Protein AF-A0A183BKP2-F1 (afdb_monomer_lite)

Secondary structure (DSSP, 8-state):
-HHHHHHHHHHHHHHHHHHHHT-PPP---------S--SHHHHTTT-HHHHHHHHHHHHHHHHH-HHHHHHHHHHHTT-TT--HHHHHHHTT--GGGSPPPPPPTTSEEEEEEEETTEEEEEEEEEHHHHTT--HHHHHHHIIIIITHHHHHHHHHTT--EEEEEEEEETTTEEEEEEEEPTT--HHHHHHHHHHHHHHHHHT-----------------

Sequence (220 aa):
MYAIRSITNMALTRLQHFTKMLSLPATRTTTTAAANTGGAAHVAGRSVEYERCLHAMLVMAQVFAPTLASKQWAKFQTVPQLSAQLQQQTEGRAISDQKWPELDVKEHIDFLLLLCSSSVCVASVPVSAVVGLQDAELEQYAREHCHARFFQLLQEKDIAIRAGRIERIPGLCIVLNLEMADGVHKRSLSEIAQQISKERRARGGDGTEMAEDEGEEAMA

Structure (mmCIF, N/CA/C/O backbone):
data_AF-A0A183BKP2-F1
#
_entry.id   AF-A0A183BKP2-F1
#
loop_
_atom_site.group_PDB
_atom_site.id
_atom_site.type_symbol
_atom_site.label_atom_id
_atom_site.label_alt_id
_atom_site.label_comp_id
_atom_site.label_asym_id
_atom_site.label_entity_id
_atom_site.label_seq_id
_atom_site.pdbx_PDB_ins_code
_atom_site.Cartn_x
_atom_site.Cartn_y
_atom_site.Cartn_z
_atom_site.occupancy
_atom_site.B_iso_or_equiv
_atom_site.auth_seq_id
_atom_site.auth_comp_id
_atom_site.auth_asym_id
_atom_site.auth_atom_id
_atom_site.pdbx_PDB_model_num
ATO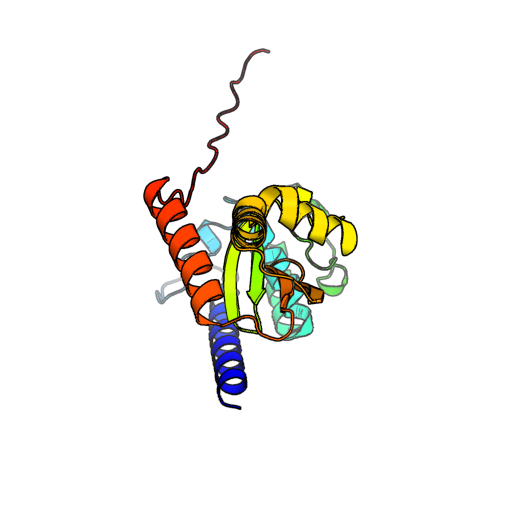M 1 N N . MET A 1 1 ? -21.137 -9.781 -8.615 1.00 38.34 1 MET A N 1
ATOM 2 C CA . MET A 1 1 ? -20.701 -10.006 -10.017 1.00 38.34 1 MET A CA 1
ATOM 3 C C . MET A 1 1 ? -20.635 -8.745 -10.896 1.00 38.34 1 MET A C 1
ATOM 5 O O . MET A 1 1 ? -20.080 -8.833 -11.982 1.00 38.34 1 MET A O 1
ATOM 9 N N . TYR A 1 2 ? -21.126 -7.573 -10.462 1.00 32.09 2 TYR A N 1
ATOM 10 C CA . TYR A 1 2 ? -21.058 -6.326 -11.252 1.00 32.09 2 TYR A CA 1
ATOM 11 C C . TYR A 1 2 ? -19.750 -5.524 -11.080 1.00 32.09 2 TYR A C 1
ATOM 13 O O . TYR A 1 2 ? -19.313 -4.861 -12.016 1.00 32.09 2 TYR A O 1
ATOM 21 N N . ALA A 1 3 ? -19.079 -5.629 -9.927 1.00 31.75 3 ALA A N 1
ATOM 22 C CA . ALA A 1 3 ? -17.850 -4.876 -9.644 1.00 31.75 3 ALA A CA 1
ATOM 23 C C . ALA A 1 3 ? -16.653 -5.300 -10.520 1.00 31.75 3 ALA A C 1
ATOM 25 O O . ALA A 1 3 ? -15.893 -4.455 -10.983 1.00 31.75 3 ALA A O 1
ATOM 26 N N . ILE A 1 4 ? -16.532 -6.596 -10.828 1.00 32.69 4 ILE A N 1
ATOM 27 C CA . ILE A 1 4 ? -15.401 -7.145 -11.595 1.00 32.69 4 ILE A CA 1
ATOM 28 C C . ILE A 1 4 ? -15.435 -6.669 -13.059 1.00 32.69 4 ILE A C 1
ATOM 30 O O . ILE A 1 4 ? -14.399 -6.303 -13.604 1.00 32.69 4 ILE A O 1
ATOM 34 N N . ARG A 1 5 ? -16.628 -6.565 -13.670 1.00 31.14 5 ARG A N 1
ATOM 35 C CA . ARG A 1 5 ? -16.798 -6.028 -15.037 1.00 31.14 5 ARG A CA 1
ATOM 36 C C . ARG A 1 5 ? -16.500 -4.524 -15.139 1.00 31.14 5 ARG A C 1
ATOM 38 O O . ARG A 1 5 ? -16.012 -4.068 -16.173 1.00 31.14 5 ARG A O 1
ATOM 45 N N . SER A 1 6 ? -16.773 -3.766 -14.075 1.00 36.44 6 SER A N 1
ATOM 46 C CA . SER A 1 6 ? -16.485 -2.326 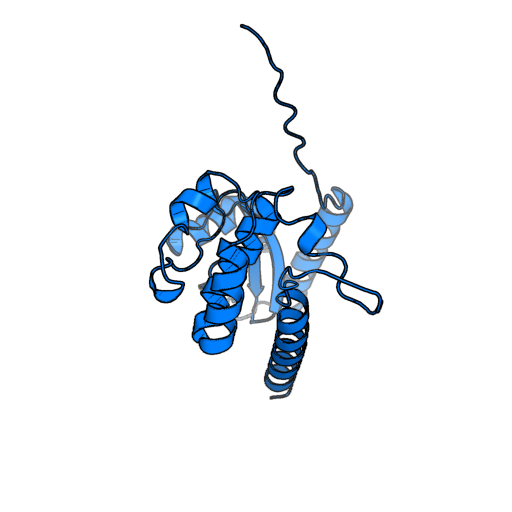-14.003 1.00 36.44 6 SER A CA 1
ATOM 47 C C . SER A 1 6 ? -14.977 -2.053 -13.949 1.00 36.44 6 SER A C 1
ATOM 49 O O . SER A 1 6 ? -14.464 -1.220 -14.697 1.00 36.44 6 SER A O 1
ATOM 51 N N . ILE A 1 7 ? -14.244 -2.841 -13.153 1.00 40.47 7 ILE A N 1
ATOM 52 C CA . ILE A 1 7 ? -12.782 -2.746 -13.034 1.00 40.47 7 ILE A CA 1
ATOM 53 C C . ILE A 1 7 ? -12.100 -3.092 -14.364 1.00 40.47 7 ILE A C 1
ATOM 55 O O . ILE A 1 7 ? -11.200 -2.370 -14.789 1.00 40.47 7 ILE A O 1
ATOM 59 N N . THR A 1 8 ? -12.562 -4.126 -15.077 1.00 41.56 8 THR A N 1
ATOM 60 C CA . THR A 1 8 ? -11.995 -4.490 -16.387 1.00 41.56 8 THR A CA 1
ATOM 61 C C . THR A 1 8 ? -12.206 -3.415 -17.454 1.00 41.56 8 THR A C 1
ATOM 63 O O . THR A 1 8 ? -11.289 -3.153 -18.225 1.00 41.56 8 THR A O 1
ATOM 66 N N . ASN A 1 9 ? -13.362 -2.738 -17.479 1.00 39.56 9 ASN A N 1
ATOM 67 C CA . ASN A 1 9 ? -13.602 -1.649 -18.434 1.00 39.56 9 ASN A CA 1
ATOM 68 C C . ASN A 1 9 ? -12.795 -0.389 -18.092 1.00 39.56 9 ASN A C 1
ATOM 70 O O . ASN A 1 9 ? -12.248 0.246 -18.989 1.00 39.56 9 ASN A O 1
ATOM 74 N N . MET A 1 10 ? -12.641 -0.054 -16.806 1.00 39.97 10 MET A N 1
ATOM 75 C CA . MET A 1 10 ? -11.742 1.028 -16.389 1.00 39.97 10 MET A CA 1
ATOM 76 C C . MET A 1 10 ? -10.279 0.725 -16.720 1.00 39.97 10 MET A C 1
ATOM 78 O O . MET A 1 10 ? -9.573 1.617 -17.186 1.00 39.97 10 MET A O 1
ATOM 82 N N . ALA A 1 11 ? -9.824 -0.513 -16.514 1.00 40.28 11 ALA A N 1
ATOM 83 C CA . ALA A 1 11 ? -8.468 -0.932 -16.852 1.00 40.28 11 ALA A CA 1
ATOM 84 C C . ALA A 1 11 ? -8.199 -0.824 -18.362 1.00 40.28 11 ALA A C 1
ATOM 86 O O . ALA A 1 11 ? -7.142 -0.339 -18.758 1.00 40.28 11 ALA A O 1
ATOM 87 N N . LEU A 1 12 ? -9.173 -1.186 -19.205 1.00 40.09 12 LEU A N 1
ATOM 88 C CA . LEU A 1 12 ? -9.049 -1.115 -20.664 1.00 40.09 12 LEU A CA 1
ATOM 89 C C . LEU A 1 12 ? -9.033 0.334 -21.181 1.00 40.09 12 LEU A C 1
ATOM 91 O O . LEU A 1 12 ? -8.186 0.686 -22.001 1.00 40.09 12 LEU A O 1
ATOM 95 N N . THR A 1 13 ? -9.895 1.206 -20.649 1.00 42.84 13 THR A N 1
ATOM 96 C CA . THR A 1 13 ? -9.894 2.645 -20.973 1.00 42.84 13 THR A CA 1
ATOM 97 C C . THR A 1 13 ? -8.610 3.329 -20.491 1.00 42.84 13 THR A C 1
ATOM 99 O O . THR A 1 13 ? -8.053 4.177 -21.190 1.00 42.84 13 THR A O 1
ATOM 102 N N . ARG A 1 14 ? -8.082 2.923 -19.327 1.00 45.97 14 ARG A N 1
ATOM 103 C CA . ARG A 1 14 ? -6.784 3.388 -18.813 1.00 45.97 14 ARG A CA 1
ATOM 104 C C . ARG A 1 14 ? -5.618 2.890 -19.669 1.00 45.97 14 ARG A C 1
ATOM 106 O O . ARG A 1 14 ? -4.738 3.686 -19.960 1.00 45.97 14 ARG A O 1
ATOM 113 N N . LEU A 1 15 ? -5.649 1.649 -20.161 1.00 45.38 15 LEU A N 1
ATOM 114 C CA . LEU A 1 15 ? -4.675 1.106 -21.123 1.00 45.38 15 LEU A CA 1
ATOM 115 C C . LEU A 1 15 ? -4.708 1.837 -22.477 1.00 45.38 15 LEU A C 1
ATOM 117 O O . LEU A 1 15 ? -3.663 2.083 -23.082 1.00 45.38 15 LEU A O 1
ATOM 121 N N . GLN A 1 16 ? -5.888 2.240 -22.951 1.00 52.31 16 GLN A N 1
ATOM 122 C CA . GLN A 1 16 ? -6.023 3.048 -24.167 1.00 52.31 16 GLN A CA 1
ATOM 123 C C . GLN A 1 16 ? -5.479 4.472 -23.977 1.00 52.31 16 GLN A C 1
ATOM 125 O O . GLN A 1 16 ? -4.766 4.979 -24.843 1.00 52.31 16 GLN A O 1
ATOM 130 N N . HIS A 1 17 ? -5.757 5.106 -22.834 1.00 51.50 17 HIS A N 1
ATOM 131 C CA . HIS A 1 17 ? -5.155 6.395 -22.471 1.00 51.50 17 HIS A CA 1
ATOM 132 C C . HIS A 1 17 ? -3.636 6.298 -22.290 1.00 51.50 17 HIS A C 1
ATOM 134 O O . HIS A 1 17 ? -2.903 7.155 -22.772 1.00 51.50 17 HIS A O 1
ATOM 140 N N . PHE A 1 18 ? -3.161 5.222 -21.672 1.00 49.69 18 PHE A N 1
ATOM 141 C CA . PHE A 1 18 ? -1.749 4.893 -21.518 1.00 49.69 18 PHE A CA 1
ATOM 142 C C . PHE A 1 18 ? -1.050 4.745 -22.873 1.00 49.69 18 PHE A C 1
ATOM 144 O O . PHE A 1 18 ? -0.002 5.338 -23.099 1.00 49.69 18 PHE A O 1
ATOM 151 N N . THR A 1 19 ? -1.683 4.064 -23.830 1.00 49.12 19 THR A N 1
ATOM 152 C CA . THR A 1 19 ? -1.171 3.937 -25.205 1.00 49.12 19 THR A CA 1
ATOM 153 C C . THR A 1 19 ? -1.048 5.300 -25.903 1.00 49.12 19 THR A C 1
ATOM 155 O O . THR A 1 19 ? -0.097 5.517 -26.652 1.00 49.12 19 THR A O 1
ATOM 158 N N . LYS A 1 20 ? -1.967 6.239 -25.627 1.00 52.34 20 LYS A N 1
ATOM 159 C CA . LYS A 1 20 ? -1.896 7.630 -26.115 1.00 52.34 20 LYS A CA 1
ATOM 160 C C . LYS A 1 20 ? -0.827 8.468 -25.402 1.00 52.34 20 LYS A C 1
ATOM 162 O O . LYS A 1 20 ? -0.233 9.329 -26.033 1.00 52.34 20 LYS A O 1
ATOM 167 N N . MET A 1 21 ? -0.558 8.230 -24.117 1.00 48.00 21 MET A N 1
ATOM 168 C CA . MET A 1 21 ? 0.522 8.920 -23.392 1.00 48.00 21 MET A CA 1
ATOM 169 C C . MET A 1 21 ? 1.910 8.419 -23.799 1.00 48.00 21 MET A C 1
ATOM 171 O O . MET A 1 21 ? 2.849 9.203 -23.890 1.00 48.00 21 MET A O 1
ATOM 175 N N . LEU A 1 22 ? 2.031 7.124 -24.101 1.00 46.66 22 LEU A N 1
ATOM 176 C CA . LEU A 1 22 ? 3.271 6.510 -24.567 1.00 46.66 22 LEU A CA 1
ATOM 177 C C . LEU A 1 22 ? 3.623 6.852 -26.018 1.00 46.66 22 LEU A C 1
ATOM 179 O O . LEU A 1 22 ? 4.692 6.454 -26.476 1.00 46.66 22 LEU A O 1
ATOM 183 N N . SER A 1 23 ? 2.769 7.543 -26.781 1.00 49.03 23 SER A N 1
ATOM 184 C CA . SER A 1 23 ? 3.126 7.956 -28.138 1.00 49.03 23 SER A CA 1
ATOM 185 C C . SER A 1 23 ? 4.144 9.099 -28.092 1.00 49.03 23 SER A C 1
ATOM 187 O O . SER A 1 23 ? 3.805 10.272 -28.231 1.00 49.03 23 SER A O 1
ATOM 189 N N . LEU A 1 24 ? 5.415 8.749 -27.904 1.00 48.00 24 LEU A N 1
ATOM 190 C CA . LEU A 1 24 ? 6.524 9.676 -28.073 1.00 48.00 24 LEU A CA 1
ATOM 191 C C . LEU A 1 24 ? 6.662 9.992 -29.574 1.00 48.00 24 LEU A C 1
ATOM 193 O O . LEU A 1 24 ? 6.714 9.051 -30.392 1.00 48.00 24 LEU A O 1
ATOM 197 N N . PRO A 1 25 ? 6.701 11.278 -29.973 1.00 43.78 25 PRO A N 1
ATOM 198 C CA . PRO A 1 25 ? 6.952 11.632 -31.360 1.00 43.78 25 PRO A CA 1
ATOM 199 C C . PRO A 1 25 ? 8.334 11.105 -31.754 1.00 43.78 25 PRO A C 1
ATOM 201 O O . PRO A 1 25 ? 9.327 11.352 -31.077 1.00 43.78 25 PRO A O 1
ATOM 204 N N . ALA A 1 26 ? 8.390 10.335 -32.842 1.00 39.84 26 ALA A N 1
ATOM 205 C CA . ALA A 1 26 ? 9.660 10.028 -33.482 1.00 39.84 26 ALA A CA 1
ATOM 206 C C . ALA A 1 26 ? 10.146 11.325 -34.131 1.00 39.84 26 ALA A C 1
ATOM 208 O O . ALA A 1 26 ? 9.461 11.879 -34.990 1.00 39.84 26 ALA A O 1
ATOM 209 N N . THR A 1 27 ? 11.294 11.836 -33.712 1.00 43.97 27 THR A N 1
ATOM 210 C CA . THR A 1 27 ? 11.915 12.983 -34.362 1.00 43.97 27 THR A CA 1
ATOM 211 C C . THR A 1 27 ? 12.354 12.587 -35.771 1.00 43.97 27 THR A C 1
ATOM 213 O O . THR A 1 27 ? 13.359 11.910 -35.966 1.00 43.97 27 THR A O 1
ATOM 216 N N . ARG A 1 28 ? 11.606 13.041 -36.782 1.00 34.72 28 ARG A N 1
ATOM 217 C CA . ARG A 1 28 ? 12.169 13.432 -38.078 1.00 34.72 28 ARG A CA 1
ATOM 218 C C . ARG A 1 28 ? 11.380 14.601 -38.667 1.00 34.72 28 ARG A C 1
ATOM 220 O O . ARG A 1 28 ? 10.158 14.630 -38.661 1.00 34.72 28 ARG A O 1
ATOM 227 N N . THR A 1 29 ? 12.171 15.569 -39.098 1.00 40.69 29 THR A N 1
ATOM 228 C CA . THR A 1 29 ? 11.916 16.858 -39.742 1.00 40.69 29 THR A CA 1
ATOM 229 C C . THR A 1 29 ? 10.708 16.976 -40.684 1.00 40.69 29 THR A C 1
ATOM 231 O O . THR A 1 29 ? 10.400 16.059 -41.436 1.00 40.69 29 THR A O 1
ATOM 234 N N . THR A 1 30 ? 10.183 18.213 -40.691 1.00 37.91 30 THR A N 1
ATOM 235 C CA . THR A 1 30 ? 9.384 18.951 -41.699 1.00 37.91 30 THR A CA 1
ATOM 236 C C . THR A 1 30 ? 7.852 18.811 -41.726 1.00 37.91 30 THR A C 1
ATOM 238 O O . THR A 1 30 ? 7.300 17.808 -42.154 1.00 37.91 30 THR A O 1
ATOM 241 N N . THR A 1 31 ? 7.229 19.950 -41.388 1.00 36.38 31 THR A N 1
ATOM 242 C CA . THR A 1 31 ? 6.023 20.557 -41.987 1.00 36.38 31 THR A CA 1
ATOM 243 C C . THR A 1 31 ? 4.643 20.071 -41.516 1.00 36.38 31 THR A C 1
ATOM 245 O O . THR A 1 31 ? 4.134 19.032 -41.911 1.00 36.38 31 THR A O 1
ATOM 248 N N . THR A 1 32 ? 4.045 20.932 -40.680 1.00 41.69 32 THR A N 1
ATOM 249 C CA . THR A 1 32 ? 2.611 21.199 -40.448 1.00 41.69 32 THR A CA 1
ATOM 250 C C . THR A 1 32 ? 1.614 20.037 -40.531 1.00 41.69 32 THR A C 1
ATOM 252 O O . THR A 1 32 ? 1.082 19.743 -41.596 1.00 41.69 32 THR A O 1
ATOM 255 N N . ALA A 1 33 ? 1.206 19.536 -39.362 1.00 29.31 33 ALA A N 1
ATOM 256 C CA . ALA A 1 33 ? -0.200 19.273 -39.037 1.00 29.31 33 ALA A CA 1
ATOM 257 C C . ALA A 1 33 ? -0.349 19.166 -37.510 1.00 29.31 33 ALA A C 1
ATOM 259 O O . ALA A 1 33 ? 0.157 18.241 -36.878 1.00 29.31 33 ALA A O 1
ATOM 260 N N . ALA A 1 34 ? -1.017 20.148 -36.911 1.00 42.94 34 ALA A N 1
ATOM 261 C CA . ALA A 1 34 ? -1.397 20.131 -35.508 1.00 42.94 34 ALA A CA 1
ATOM 262 C C . ALA A 1 34 ? -2.594 19.191 -35.302 1.00 42.94 34 ALA A C 1
ATOM 264 O O . ALA A 1 34 ? -3.639 19.413 -35.905 1.00 42.94 34 ALA A O 1
ATOM 265 N N . ALA A 1 35 ? -2.453 18.191 -34.426 1.00 34.16 35 ALA A N 1
ATOM 266 C CA . ALA A 1 35 ? -3.549 17.657 -33.612 1.00 34.16 35 ALA A CA 1
ATOM 267 C C . ALA A 1 35 ? -3.011 16.724 -32.506 1.00 34.16 35 ALA A C 1
ATOM 269 O O . ALA A 1 35 ? -2.659 15.578 -32.756 1.00 34.16 35 ALA A O 1
ATOM 270 N N . ASN A 1 36 ? -3.002 17.242 -31.273 1.00 38.28 36 ASN A N 1
ATOM 271 C CA . ASN A 1 36 ? -3.091 16.515 -29.999 1.00 38.28 36 ASN A CA 1
ATOM 272 C C . ASN A 1 36 ? -2.082 15.395 -29.681 1.00 38.28 36 ASN A C 1
ATOM 274 O O . ASN A 1 36 ? -2.464 14.235 -29.606 1.00 38.28 36 ASN A O 1
ATOM 278 N N . THR A 1 37 ? -0.855 15.782 -29.310 1.00 38.28 37 THR A N 1
ATOM 279 C CA . THR A 1 37 ? -0.038 15.130 -28.253 1.00 38.28 37 THR A CA 1
ATOM 280 C C . THR A 1 37 ? 1.143 16.050 -27.913 1.00 38.28 37 THR A C 1
ATOM 282 O O . THR A 1 37 ? 2.255 15.859 -28.391 1.00 38.28 37 THR A O 1
ATOM 285 N N . GLY A 1 38 ? 0.882 17.126 -27.162 1.00 34.03 38 GLY A N 1
ATOM 286 C CA . GLY A 1 38 ? 1.849 18.211 -26.908 1.00 34.03 38 GLY A CA 1
ATOM 287 C C . GLY A 1 38 ? 2.564 18.194 -25.549 1.00 34.03 38 GLY A C 1
ATOM 288 O O . GLY A 1 38 ? 3.356 19.090 -25.294 1.00 34.03 38 GLY A O 1
ATOM 289 N N . GLY A 1 39 ? 2.300 17.225 -24.664 1.00 42.06 39 GLY A N 1
ATOM 290 C CA . GLY A 1 39 ? 2.844 17.250 -23.294 1.00 42.06 39 GLY A CA 1
ATOM 291 C C . GLY A 1 39 ? 4.194 16.543 -23.113 1.00 42.06 39 GLY A C 1
ATOM 292 O O . GLY A 1 39 ? 5.106 17.085 -22.500 1.00 42.06 39 GLY A O 1
ATOM 293 N N . ALA A 1 40 ? 4.347 15.339 -23.670 1.00 50.06 40 ALA A N 1
ATOM 294 C CA . ALA A 1 40 ? 5.413 14.408 -23.280 1.00 50.06 40 ALA A CA 1
ATOM 295 C C . ALA A 1 40 ? 6.838 14.831 -23.690 1.00 50.06 40 ALA A C 1
ATOM 297 O O . ALA A 1 40 ? 7.790 14.572 -22.959 1.00 50.06 40 ALA A O 1
ATOM 298 N N . ALA A 1 41 ? 6.998 15.484 -24.846 1.00 49.22 41 ALA A N 1
ATOM 299 C CA . ALA A 1 41 ? 8.318 15.829 -25.384 1.00 49.22 41 ALA A CA 1
ATOM 300 C C . ALA A 1 41 ? 8.945 17.077 -24.736 1.00 49.22 41 ALA A C 1
ATOM 302 O O . ALA A 1 41 ? 10.156 17.241 -24.793 1.00 49.22 41 ALA A O 1
ATOM 303 N N . HIS A 1 42 ? 8.137 17.956 -24.129 1.00 50.97 42 HIS A N 1
ATOM 304 C CA . HIS A 1 42 ? 8.613 19.183 -23.475 1.00 50.97 42 HIS A CA 1
ATOM 305 C C . HIS A 1 42 ? 8.978 18.968 -21.991 1.00 50.97 42 HIS A C 1
ATOM 307 O O . HIS A 1 42 ? 9.566 19.854 -21.375 1.00 50.97 42 HIS A O 1
ATOM 313 N N . VAL A 1 43 ? 8.620 17.810 -21.418 1.00 51.69 43 VAL A N 1
ATOM 314 C CA . VAL A 1 43 ? 8.845 17.461 -20.001 1.00 51.69 43 VAL A CA 1
ATOM 315 C C . VAL A 1 43 ? 9.900 16.358 -19.837 1.00 51.69 43 VAL A C 1
ATOM 317 O O . VAL A 1 43 ? 10.624 16.354 -18.844 1.00 51.69 43 VAL A O 1
ATOM 320 N N . ALA A 1 44 ? 10.048 15.462 -20.822 1.00 51.00 44 ALA A N 1
ATOM 321 C CA . ALA A 1 44 ? 11.179 14.535 -20.879 1.00 51.00 44 ALA A CA 1
ATOM 322 C C . ALA A 1 44 ? 12.496 15.329 -20.982 1.00 51.00 44 ALA A C 1
ATOM 324 O O . ALA A 1 44 ? 12.638 16.149 -21.890 1.00 51.00 44 ALA A O 1
ATOM 325 N N . GLY A 1 45 ? 13.427 15.127 -20.046 1.00 54.16 45 GLY A N 1
ATOM 326 C CA . GLY A 1 45 ? 14.643 15.931 -19.900 1.00 54.16 45 GLY A CA 1
ATOM 327 C C . GLY A 1 45 ? 14.559 17.095 -18.911 1.00 54.16 45 GLY A C 1
ATOM 328 O O . GLY A 1 45 ? 15.540 17.811 -18.734 1.00 54.16 45 GLY A O 1
ATOM 329 N N . ARG A 1 46 ? 13.395 17.326 -18.285 1.00 64.38 46 ARG A N 1
ATOM 330 C CA . ARG A 1 46 ? 13.180 18.446 -17.344 1.00 64.38 46 ARG A CA 1
ATOM 331 C C . ARG A 1 46 ? 12.650 18.042 -15.971 1.00 64.38 46 ARG A C 1
ATOM 333 O O . ARG A 1 46 ? 12.782 18.826 -15.040 1.00 64.38 46 ARG A O 1
ATOM 340 N N . SER A 1 47 ? 12.054 16.858 -15.840 1.00 77.31 47 SER A N 1
ATOM 341 C CA . SER A 1 47 ? 11.626 16.289 -14.555 1.00 77.31 47 SER A CA 1
ATOM 342 C C . SER A 1 47 ? 12.110 14.850 -14.447 1.00 77.31 47 SER A C 1
ATOM 344 O O . SER A 1 47 ? 11.789 14.006 -15.288 1.00 77.31 47 SER A O 1
ATOM 346 N N . VAL A 1 48 ? 12.861 14.577 -13.382 1.00 79.94 48 VAL A N 1
ATOM 347 C CA . VAL A 1 48 ? 13.397 13.246 -13.073 1.00 79.94 48 VAL A CA 1
ATOM 348 C C . VAL A 1 48 ? 12.257 12.279 -12.739 1.00 79.94 48 VAL A C 1
ATOM 350 O O . VAL A 1 48 ? 12.296 11.104 -13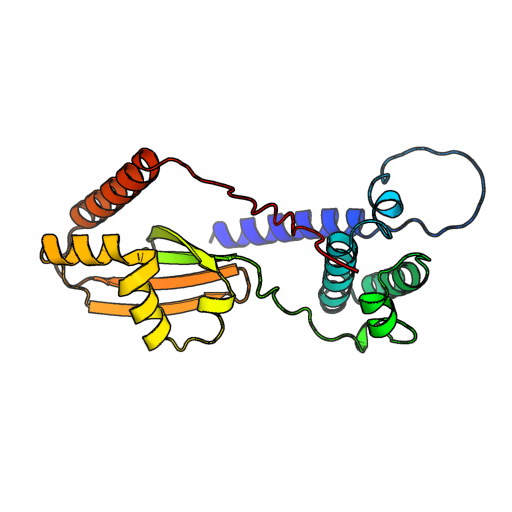.097 1.00 79.94 48 VAL A O 1
ATOM 353 N N . GLU A 1 49 ? 11.191 12.774 -12.116 1.00 79.19 49 GLU A N 1
ATOM 354 C CA . GLU A 1 49 ? 9.995 12.020 -11.739 1.00 79.19 49 GLU A CA 1
ATOM 355 C C . GLU A 1 49 ? 9.230 11.549 -12.976 1.00 79.19 49 GLU A C 1
ATOM 357 O O . GLU A 1 49 ? 8.822 10.388 -13.060 1.00 79.19 49 GLU A O 1
ATOM 362 N N . TYR A 1 50 ? 9.075 12.427 -13.972 1.00 81.25 50 TYR A N 1
ATOM 363 C CA . TYR A 1 50 ? 8.427 12.077 -15.232 1.00 81.25 50 TYR A CA 1
ATOM 364 C C . TYR A 1 50 ? 9.206 10.993 -15.984 1.00 81.25 50 TYR A C 1
ATOM 366 O O . TYR A 1 50 ? 8.616 10.041 -16.497 1.00 81.25 50 TYR A O 1
ATOM 374 N N . GLU A 1 51 ? 10.533 11.102 -16.017 1.00 83.69 51 GLU A N 1
ATOM 375 C CA . GLU A 1 51 ? 11.402 10.105 -16.642 1.00 83.69 51 GLU A CA 1
ATOM 376 C C . GLU A 1 51 ? 11.349 8.752 -15.931 1.00 83.69 51 GLU A C 1
ATOM 378 O O . GLU A 1 51 ? 11.168 7.726 -16.592 1.00 83.69 51 GLU A O 1
ATOM 383 N N . ARG A 1 52 ? 11.436 8.745 -14.592 1.00 84.06 52 ARG A N 1
ATOM 384 C CA . ARG A 1 52 ? 11.275 7.538 -13.764 1.00 84.06 52 ARG A CA 1
ATOM 385 C C . ARG A 1 52 ? 9.915 6.883 -14.000 1.00 84.06 52 ARG A C 1
ATOM 387 O O . ARG A 1 52 ? 9.838 5.668 -14.168 1.00 84.06 52 ARG A O 1
ATOM 394 N N . CYS A 1 53 ? 8.850 7.681 -14.063 1.00 85.12 53 CYS A N 1
ATOM 395 C CA . CYS A 1 53 ? 7.501 7.197 -14.339 1.00 85.12 53 CYS A CA 1
ATOM 396 C C . CYS A 1 53 ? 7.402 6.581 -15.741 1.00 85.12 53 CYS A C 1
ATOM 398 O O . CYS A 1 53 ? 6.927 5.458 -15.892 1.00 85.12 53 CYS A O 1
ATOM 400 N N . LEU A 1 54 ? 7.900 7.271 -16.770 1.00 86.44 54 LEU A N 1
ATOM 401 C CA . LEU A 1 54 ? 7.880 6.781 -18.147 1.00 86.44 54 LEU A CA 1
ATOM 402 C C . LEU A 1 54 ? 8.692 5.492 -18.314 1.00 86.44 54 LEU A C 1
ATOM 404 O O . LEU A 1 54 ? 8.214 4.555 -18.955 1.00 86.44 54 LEU A O 1
ATOM 408 N N . HIS A 1 55 ? 9.870 5.414 -17.695 1.00 89.50 55 HIS A N 1
ATOM 409 C CA . HIS A 1 55 ? 10.669 4.191 -17.625 1.00 89.50 55 HIS A CA 1
ATOM 410 C C . HIS A 1 55 ? 9.878 3.045 -16.987 1.00 89.50 55 HIS A C 1
ATOM 412 O O . HIS A 1 55 ? 9.686 2.011 -17.631 1.00 89.50 55 HIS A O 1
ATOM 418 N N . ALA A 1 56 ? 9.339 3.249 -15.782 1.00 89.56 56 ALA A N 1
ATOM 419 C CA . ALA A 1 56 ? 8.577 2.230 -15.068 1.00 89.56 56 ALA A CA 1
ATOM 420 C C . ALA A 1 56 ? 7.353 1.760 -15.868 1.00 89.56 56 ALA A C 1
ATOM 422 O O . ALA A 1 56 ? 7.090 0.561 -15.978 1.00 89.56 56 ALA A O 1
ATOM 423 N N . MET A 1 57 ? 6.634 2.698 -16.489 1.00 89.50 57 MET A N 1
ATOM 424 C CA . MET A 1 57 ? 5.506 2.412 -17.371 1.00 89.50 57 MET A CA 1
ATOM 425 C C . MET A 1 57 ? 5.907 1.509 -18.539 1.00 89.50 57 MET A C 1
ATOM 427 O O . MET A 1 57 ? 5.213 0.530 -18.812 1.00 89.50 57 MET A O 1
ATOM 431 N N . LEU A 1 58 ? 7.014 1.806 -19.224 1.00 90.81 58 LEU A N 1
ATOM 432 C CA . LEU A 1 58 ? 7.495 0.989 -20.337 1.00 90.81 58 LEU A CA 1
ATOM 433 C C . LEU A 1 58 ? 7.858 -0.423 -19.873 1.00 90.81 58 LEU A C 1
ATOM 435 O O . LEU A 1 58 ? 7.387 -1.394 -20.470 1.00 90.81 58 LEU A O 1
ATOM 439 N N . VAL A 1 59 ? 8.623 -0.539 -18.785 1.00 92.25 59 VAL A N 1
ATOM 440 C CA . VAL A 1 59 ? 9.020 -1.833 -18.212 1.00 92.25 59 VAL A CA 1
ATOM 441 C C . VAL A 1 59 ? 7.799 -2.662 -17.812 1.00 92.25 59 VAL A C 1
ATOM 443 O O . VAL A 1 59 ? 7.757 -3.851 -18.111 1.00 92.25 59 VAL A O 1
ATOM 446 N N . MET A 1 60 ? 6.769 -2.065 -17.208 1.00 91.69 60 MET A N 1
ATOM 447 C CA . MET A 1 60 ? 5.526 -2.782 -16.887 1.00 91.69 60 MET A CA 1
ATOM 448 C C . MET A 1 60 ? 4.726 -3.157 -18.142 1.00 91.69 60 MET A C 1
ATOM 450 O O . MET A 1 60 ? 4.163 -4.251 -18.224 1.00 91.69 60 MET A O 1
ATOM 454 N N . ALA A 1 61 ? 4.690 -2.278 -19.149 1.00 90.38 61 ALA A N 1
ATOM 455 C CA . ALA A 1 61 ? 3.974 -2.519 -20.400 1.00 90.38 61 ALA A CA 1
ATOM 456 C C . ALA A 1 61 ? 4.513 -3.726 -21.169 1.00 90.38 61 ALA A C 1
ATOM 458 O O . ALA A 1 61 ? 3.758 -4.333 -21.928 1.00 90.38 61 ALA A O 1
ATOM 459 N N . GLN A 1 62 ? 5.781 -4.101 -20.971 1.00 91.00 62 GLN A N 1
ATOM 460 C CA . GLN A 1 62 ? 6.388 -5.233 -21.671 1.00 91.00 62 GLN A CA 1
ATOM 461 C C . GLN A 1 62 ? 5.637 -6.553 -21.437 1.00 91.00 62 GLN A C 1
ATOM 463 O O . GLN A 1 62 ? 5.598 -7.394 -22.330 1.00 91.00 62 GLN A O 1
ATOM 468 N N . VAL A 1 63 ? 4.997 -6.714 -20.271 1.00 89.81 63 VAL A N 1
ATOM 469 C CA . VAL A 1 63 ? 4.246 -7.927 -19.906 1.00 89.81 63 VAL A CA 1
ATOM 470 C C . VAL A 1 63 ? 2.971 -8.065 -20.737 1.00 89.81 63 VAL A C 1
ATOM 472 O O . VAL A 1 63 ? 2.580 -9.170 -21.104 1.00 89.81 63 VAL A O 1
ATOM 475 N N . PHE A 1 64 ? 2.325 -6.943 -21.059 1.00 89.38 64 PHE A N 1
ATOM 476 C CA . PHE A 1 64 ? 1.023 -6.925 -21.730 1.00 89.38 64 PHE A CA 1
ATOM 477 C C . PHE A 1 64 ? 1.124 -6.608 -23.227 1.00 89.38 64 PHE A C 1
ATOM 479 O O . PHE A 1 64 ? 0.296 -7.054 -24.017 1.00 89.38 64 PHE A O 1
ATOM 486 N N . ALA A 1 65 ? 2.123 -5.818 -23.623 1.00 89.69 65 ALA A N 1
ATOM 487 C CA . ALA A 1 65 ? 2.304 -5.306 -24.975 1.00 89.69 65 ALA A CA 1
ATOM 488 C C . ALA A 1 65 ? 3.800 -5.244 -25.354 1.00 89.69 65 ALA A C 1
ATOM 490 O O . ALA A 1 65 ? 4.317 -4.158 -25.638 1.00 89.69 65 ALA A O 1
ATOM 491 N N . PRO A 1 66 ? 4.510 -6.389 -25.405 1.00 88.69 66 PRO A N 1
ATOM 492 C CA . PRO A 1 66 ? 5.966 -6.439 -25.571 1.00 88.69 66 PRO A CA 1
ATOM 493 C C . PRO A 1 66 ? 6.447 -5.709 -26.827 1.00 88.69 66 PRO A C 1
ATOM 495 O O . PRO A 1 66 ? 7.350 -4.883 -26.761 1.00 88.69 66 PRO A O 1
ATOM 498 N N . THR A 1 67 ? 5.790 -5.917 -27.973 1.00 88.62 67 THR A N 1
ATOM 499 C CA . THR A 1 67 ? 6.175 -5.267 -29.236 1.00 88.62 67 THR A CA 1
ATOM 500 C C . THR A 1 67 ? 6.024 -3.746 -29.189 1.00 88.62 67 THR A C 1
ATOM 502 O O . THR A 1 67 ? 6.838 -3.024 -29.766 1.00 88.62 67 THR A O 1
ATOM 505 N N . LEU A 1 68 ? 4.978 -3.240 -28.527 1.00 87.50 68 LEU A N 1
ATOM 506 C CA . LEU A 1 68 ? 4.778 -1.801 -28.364 1.00 87.50 68 LEU A CA 1
ATOM 507 C C . LEU A 1 68 ? 5.803 -1.232 -27.380 1.00 87.50 68 LEU A C 1
ATOM 509 O O . LEU A 1 68 ? 6.422 -0.214 -27.681 1.00 87.50 68 LEU A O 1
ATOM 513 N N . ALA A 1 69 ? 6.016 -1.914 -26.254 1.00 89.38 69 ALA A N 1
ATOM 514 C CA . ALA A 1 69 ? 6.975 -1.524 -25.232 1.00 89.38 69 ALA A CA 1
ATOM 515 C C . ALA A 1 69 ? 8.398 -1.439 -25.804 1.00 89.38 69 ALA A C 1
ATOM 517 O O . ALA A 1 69 ? 9.038 -0.407 -25.646 1.00 89.38 69 ALA A O 1
ATOM 518 N N . SER A 1 70 ? 8.860 -2.432 -26.576 1.00 88.62 70 SER A N 1
ATOM 519 C CA . SER A 1 70 ? 10.179 -2.392 -27.230 1.00 88.62 70 SER A CA 1
ATOM 520 C C . SER A 1 70 ? 10.320 -1.236 -28.226 1.00 88.62 70 SER A C 1
ATOM 522 O O . SER A 1 70 ? 11.365 -0.591 -28.280 1.00 88.62 70 SER A O 1
ATOM 524 N N . LYS A 1 71 ? 9.271 -0.927 -29.002 1.00 88.25 71 LYS A N 1
ATOM 525 C CA . LYS A 1 71 ? 9.291 0.215 -29.936 1.00 88.25 71 LYS A CA 1
ATOM 526 C C . LYS A 1 71 ? 9.392 1.550 -29.204 1.00 88.25 71 LYS A C 1
ATOM 528 O O . LYS A 1 71 ? 10.107 2.439 -29.658 1.00 88.25 71 LYS A O 1
ATOM 533 N N . GLN A 1 72 ? 8.660 1.704 -28.104 1.00 87.75 72 GLN A N 1
ATOM 534 C CA . GLN A 1 72 ? 8.701 2.929 -27.310 1.00 87.75 72 GLN A CA 1
ATOM 535 C C . GLN A 1 72 ? 9.989 3.030 -26.487 1.00 87.75 72 GLN A C 1
ATOM 537 O O . GLN A 1 72 ? 10.527 4.122 -26.366 1.00 87.75 72 GLN A O 1
ATOM 542 N N . TRP A 1 73 ? 10.541 1.907 -26.024 1.00 89.25 73 TRP A N 1
ATOM 543 C CA . TRP A 1 73 ? 11.855 1.832 -25.385 1.00 89.25 73 TRP A CA 1
ATOM 544 C C . TRP A 1 73 ? 12.971 2.337 -26.297 1.00 89.25 73 TRP A C 1
ATOM 546 O O . TRP A 1 73 ? 13.757 3.188 -25.894 1.00 89.25 73 TRP A O 1
ATOM 556 N N . ALA A 1 74 ? 12.983 1.895 -27.558 1.00 86.62 74 ALA A N 1
ATOM 557 C CA . ALA A 1 74 ? 13.957 2.369 -28.537 1.00 86.62 74 ALA A CA 1
ATOM 558 C C . ALA A 1 74 ? 13.874 3.891 -28.746 1.00 86.62 74 ALA A C 1
ATOM 560 O O . ALA A 1 74 ? 14.897 4.545 -28.902 1.00 86.62 74 ALA A O 1
ATOM 561 N N . LYS A 1 75 ? 12.668 4.479 -28.709 1.00 85.44 75 LYS A N 1
ATOM 562 C CA . LYS A 1 75 ? 12.503 5.942 -28.756 1.00 85.44 75 LYS A CA 1
ATOM 563 C C . LYS A 1 75 ? 12.944 6.613 -27.460 1.00 85.44 75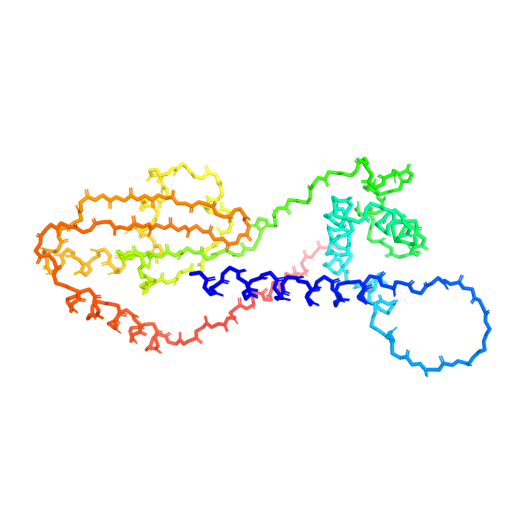 LYS A C 1
ATOM 565 O O . LYS A 1 75 ? 13.592 7.653 -27.508 1.00 85.44 75 LYS A O 1
ATOM 570 N N . PHE A 1 76 ? 12.605 6.028 -26.319 1.00 83.75 76 PHE A N 1
ATOM 571 C CA . PHE A 1 76 ? 12.978 6.528 -25.002 1.00 83.75 76 PHE A CA 1
ATOM 572 C C . PHE A 1 76 ? 14.502 6.653 -24.860 1.00 83.75 76 PHE A C 1
ATOM 574 O O . PHE A 1 76 ? 14.989 7.700 -24.452 1.00 83.75 76 PHE A O 1
ATOM 581 N N . GLN A 1 77 ? 15.256 5.657 -25.336 1.00 82.31 77 GLN A N 1
ATOM 582 C CA . GLN A 1 77 ? 16.725 5.674 -25.360 1.00 82.31 77 GLN A CA 1
ATOM 583 C C . GLN A 1 77 ? 17.336 6.754 -26.274 1.00 82.31 77 GLN A C 1
ATOM 585 O O . GLN A 1 77 ? 18.522 7.040 -26.164 1.00 82.31 77 GLN A O 1
ATOM 590 N N . THR A 1 78 ? 16.555 7.362 -27.176 1.00 79.69 78 THR A N 1
ATOM 591 C CA . THR A 1 78 ? 17.027 8.450 -28.058 1.00 79.69 78 THR A CA 1
ATOM 592 C C . THR A 1 78 ? 16.787 9.850 -27.490 1.00 79.69 78 THR A C 1
ATOM 594 O O . THR A 1 78 ? 17.135 10.834 -28.143 1.00 79.69 78 THR A O 1
ATOM 597 N N . VAL A 1 79 ? 16.185 9.971 -26.300 1.00 76.62 79 VAL A N 1
ATOM 598 C CA . VAL A 1 79 ? 15.926 11.267 -25.660 1.00 76.62 79 VAL A CA 1
ATOM 599 C C . VAL A 1 79 ? 17.251 11.849 -25.137 1.00 76.62 79 VAL A C 1
ATOM 601 O O . VAL A 1 79 ? 17.859 11.261 -24.247 1.00 76.62 79 VAL A O 1
ATOM 604 N N . PRO A 1 80 ? 17.713 13.008 -25.646 1.00 61.41 80 PRO A N 1
ATOM 605 C CA . PRO A 1 80 ? 19.076 13.505 -25.423 1.00 61.41 80 PRO A CA 1
ATOM 606 C C . PRO A 1 80 ? 19.329 14.123 -24.035 1.00 61.41 80 PRO A C 1
ATOM 608 O O . PRO A 1 80 ? 20.400 14.676 -23.812 1.00 61.41 80 PRO A O 1
ATOM 611 N N . GLN A 1 81 ? 18.352 14.088 -23.126 1.00 69.69 81 GLN A N 1
ATOM 612 C CA . GLN A 1 81 ? 18.409 14.773 -21.827 1.00 69.69 81 GLN A CA 1
ATOM 613 C C . GLN A 1 81 ? 17.943 13.900 -20.659 1.00 69.69 81 GLN A C 1
ATOM 615 O O . GLN A 1 81 ? 17.574 14.438 -19.624 1.00 69.69 81 GLN A O 1
ATOM 620 N N . LEU A 1 82 ? 17.947 12.570 -20.802 1.00 74.06 82 LEU A N 1
ATOM 621 C CA . LEU A 1 82 ? 17.642 11.713 -19.657 1.00 74.06 82 LEU A CA 1
ATOM 622 C C . LEU A 1 82 ? 18.594 12.022 -18.496 1.00 74.06 82 LEU A C 1
ATOM 624 O O . LEU A 1 82 ? 19.789 12.253 -18.690 1.00 74.06 82 LEU A O 1
ATOM 628 N N . SER A 1 83 ? 18.061 11.991 -17.283 1.00 79.00 83 SER A N 1
ATOM 629 C CA . SER A 1 83 ? 18.850 12.068 -16.061 1.00 79.00 83 SER A CA 1
ATOM 630 C C . SER A 1 83 ? 19.995 11.048 -16.076 1.00 79.00 83 SER A C 1
ATOM 632 O O . SER A 1 83 ? 19.831 9.902 -16.502 1.00 79.00 83 SER A O 1
ATOM 634 N N . ALA A 1 84 ? 21.167 11.448 -15.570 1.00 79.50 84 ALA A N 1
ATOM 635 C CA . ALA A 1 84 ? 22.380 10.626 -15.618 1.00 79.50 84 ALA A CA 1
ATOM 636 C C . ALA A 1 84 ? 22.184 9.232 -14.992 1.00 79.50 84 ALA A C 1
ATOM 638 O O . ALA A 1 84 ? 22.664 8.232 -15.526 1.00 79.50 84 ALA A O 1
ATOM 639 N N . GLN A 1 85 ? 21.427 9.155 -13.893 1.00 80.69 85 GLN A N 1
ATOM 640 C CA . GLN A 1 85 ? 21.083 7.894 -13.235 1.00 80.69 85 GLN A CA 1
ATOM 641 C C . GLN A 1 85 ? 20.286 6.968 -14.162 1.00 80.69 85 GLN A C 1
ATOM 643 O O . GLN A 1 85 ? 20.587 5.778 -14.262 1.00 80.69 85 GLN A O 1
ATOM 648 N N . LEU A 1 86 ? 19.281 7.502 -14.854 1.00 81.69 86 LEU A N 1
ATOM 649 C CA . LEU A 1 86 ? 18.433 6.710 -15.733 1.00 81.69 86 LEU A CA 1
ATOM 650 C C . LEU A 1 86 ? 19.155 6.334 -17.026 1.00 81.69 86 LEU A C 1
ATOM 652 O O . LEU A 1 86 ? 19.005 5.217 -17.520 1.00 81.69 86 LEU A O 1
ATOM 656 N N . GLN A 1 87 ? 20.000 7.222 -17.545 1.00 82.69 87 GLN A N 1
ATOM 657 C CA . GLN A 1 87 ? 20.852 6.925 -18.688 1.00 82.69 87 GLN A CA 1
ATOM 658 C C . GLN A 1 87 ? 21.777 5.737 -18.389 1.00 82.69 87 GLN A C 1
ATOM 660 O O . GLN A 1 87 ? 21.758 4.757 -19.129 1.00 82.69 87 GLN A O 1
ATOM 665 N N . GLN A 1 88 ? 22.470 5.733 -17.244 1.00 83.50 88 GLN A N 1
ATOM 666 C CA . GLN A 1 88 ? 23.312 4.601 -16.824 1.00 83.50 88 GLN A CA 1
ATOM 667 C C . GLN A 1 88 ? 22.540 3.275 -16.695 1.00 83.50 88 GLN A C 1
ATOM 669 O O . GLN A 1 88 ? 23.082 2.201 -16.962 1.00 83.50 88 GLN A O 1
ATOM 674 N N . GLN A 1 89 ? 21.275 3.328 -16.274 1.00 81.75 89 GLN A N 1
ATOM 675 C CA . GLN A 1 89 ? 20.433 2.138 -16.118 1.00 81.75 89 GLN A CA 1
ATOM 676 C C . GLN A 1 89 ? 19.903 1.586 -17.449 1.00 81.75 89 GLN A C 1
ATOM 678 O O . GLN A 1 89 ? 19.586 0.395 -17.541 1.00 81.75 89 GLN A O 1
ATOM 683 N N . THR A 1 90 ? 19.790 2.430 -18.473 1.00 84.06 90 THR A N 1
ATOM 684 C CA . THR A 1 90 ? 19.071 2.103 -19.712 1.00 84.06 90 THR A CA 1
ATOM 685 C C . THR A 1 90 ? 19.960 2.008 -20.943 1.00 84.06 90 THR A C 1
ATOM 687 O O . THR A 1 90 ? 19.583 1.332 -21.901 1.00 84.06 90 THR A O 1
ATOM 690 N N . GLU A 1 91 ? 21.137 2.628 -20.939 1.00 83.69 91 GLU A N 1
ATOM 691 C CA . GLU A 1 91 ? 22.034 2.683 -22.090 1.00 83.69 91 GLU A CA 1
ATOM 692 C C . GLU A 1 91 ? 22.504 1.286 -22.523 1.00 83.69 91 GLU A C 1
ATOM 694 O O . GLU A 1 91 ? 22.978 0.479 -21.722 1.00 83.69 91 GLU A O 1
ATOM 699 N N . GLY A 1 92 ? 22.323 0.981 -23.813 1.00 82.75 92 GLY A N 1
ATOM 700 C CA . GLY A 1 92 ? 22.731 -0.290 -24.420 1.00 82.75 92 GLY A CA 1
ATOM 701 C C . GLY A 1 92 ? 21.951 -1.528 -23.961 1.00 82.75 92 GLY A C 1
ATOM 702 O O . GLY A 1 92 ? 22.253 -2.626 -24.420 1.00 82.75 92 GLY A O 1
ATOM 703 N N . ARG A 1 93 ? 20.948 -1.381 -23.085 1.00 87.31 93 ARG A N 1
ATOM 704 C CA . ARG A 1 93 ? 20.162 -2.504 -22.552 1.00 87.31 93 ARG A CA 1
ATOM 705 C C . ARG A 1 93 ? 18.831 -2.648 -23.270 1.00 87.31 93 ARG A C 1
ATOM 707 O O . ARG A 1 93 ? 18.163 -1.653 -23.576 1.00 87.31 93 ARG A O 1
ATOM 714 N N . ALA A 1 94 ? 18.410 -3.887 -23.505 1.00 89.69 94 ALA A N 1
ATOM 715 C CA . ALA A 1 94 ? 17.060 -4.141 -23.974 1.00 89.69 94 ALA A CA 1
ATOM 716 C C . ALA A 1 94 ? 16.060 -3.907 -22.833 1.00 89.69 94 ALA A C 1
ATOM 718 O O . ALA A 1 94 ? 16.395 -4.000 -21.651 1.00 89.69 94 ALA A O 1
ATOM 719 N N . ILE A 1 95 ? 14.802 -3.635 -23.187 1.00 90.50 95 ILE A N 1
ATOM 720 C CA . ILE A 1 95 ? 13.722 -3.511 -22.199 1.00 90.50 95 ILE A CA 1
ATOM 721 C C . ILE A 1 95 ? 13.532 -4.798 -21.381 1.00 90.50 95 ILE A C 1
ATOM 723 O O . ILE A 1 95 ? 13.196 -4.729 -20.204 1.00 90.50 95 ILE A O 1
ATOM 727 N N . SER A 1 96 ? 13.821 -5.956 -21.985 1.00 90.06 96 SER A N 1
ATOM 728 C CA . SER A 1 96 ? 13.788 -7.269 -21.331 1.00 90.06 96 SER A CA 1
ATOM 729 C C . SER A 1 96 ? 14.824 -7.423 -20.221 1.00 90.06 96 SER A C 1
ATOM 731 O O . SER A 1 96 ? 14.649 -8.260 -19.343 1.00 90.06 96 SER A O 1
ATOM 733 N N . ASP A 1 97 ? 15.889 -6.620 -20.254 1.00 90.31 97 ASP A N 1
ATOM 734 C CA . ASP A 1 97 ? 16.982 -6.674 -19.279 1.00 90.31 97 ASP A CA 1
ATOM 735 C C . ASP A 1 97 ? 16.737 -5.718 -18.103 1.00 90.31 97 ASP A C 1
ATOM 737 O O . ASP A 1 97 ? 17.548 -5.621 -17.177 1.00 90.31 97 ASP A O 1
ATOM 741 N N . GLN A 1 98 ? 15.641 -4.957 -18.151 1.00 91.25 98 GLN A N 1
ATOM 742 C CA . GLN A 1 98 ? 15.287 -4.001 -17.115 1.00 91.25 98 GLN A CA 1
ATOM 743 C C . GLN A 1 98 ? 14.662 -4.715 -15.920 1.00 91.25 98 GLN A C 1
ATOM 745 O O . GLN A 1 98 ? 13.804 -5.588 -16.060 1.00 91.25 98 GLN A O 1
ATOM 750 N N . LYS A 1 99 ? 15.078 -4.300 -14.722 1.00 89.25 99 LYS A N 1
ATOM 751 C CA . LYS A 1 99 ? 14.466 -4.761 -13.475 1.00 89.25 99 LYS A CA 1
ATOM 752 C C . LYS A 1 99 ? 13.028 -4.269 -13.383 1.00 89.25 99 LYS A C 1
ATOM 754 O O . LYS A 1 99 ? 12.715 -3.176 -13.853 1.00 89.25 99 LYS A O 1
ATOM 759 N N . TRP A 1 100 ? 12.180 -5.062 -12.732 1.00 89.50 100 TRP A N 1
ATOM 760 C CA . TRP A 1 100 ? 10.831 -4.628 -12.392 1.00 89.50 100 TRP A CA 1
ATOM 761 C C . TRP A 1 100 ? 10.890 -3.346 -11.546 1.00 89.50 100 TRP A C 1
ATOM 763 O O . TRP A 1 100 ? 11.751 -3.270 -10.667 1.00 89.50 100 TRP A O 1
ATOM 773 N N . PRO A 1 101 ? 10.025 -2.347 -11.792 1.00 87.31 101 PRO A N 1
ATOM 774 C CA . PRO A 1 101 ? 10.039 -1.118 -11.011 1.00 87.31 101 PRO A CA 1
ATOM 775 C C . PRO A 1 101 ? 9.777 -1.398 -9.532 1.00 87.31 101 PRO A C 1
ATOM 777 O O . PRO A 1 101 ? 8.885 -2.174 -9.182 1.00 87.31 101 PRO A O 1
ATOM 780 N N . GLU A 1 102 ? 10.554 -0.747 -8.676 1.00 83.25 102 GLU A N 1
ATOM 781 C CA . GLU A 1 102 ? 10.407 -0.815 -7.225 1.00 83.25 102 GLU A CA 1
ATOM 782 C C . GLU A 1 102 ? 9.612 0.388 -6.713 1.00 83.25 102 GLU A C 1
ATOM 784 O O . GLU A 1 102 ? 9.516 1.427 -7.373 1.00 83.25 102 GLU A O 1
ATOM 789 N N . LEU A 1 103 ? 9.020 0.233 -5.533 1.00 75.12 103 LEU A N 1
ATOM 790 C CA . LEU A 1 103 ? 8.266 1.297 -4.886 1.00 75.12 103 LEU A CA 1
ATOM 791 C C . LEU A 1 103 ? 9.207 2.347 -4.329 1.00 75.12 103 LEU A C 1
ATOM 793 O O . LEU A 1 103 ? 10.237 2.017 -3.744 1.00 75.12 103 LEU A O 1
ATOM 797 N N . ASP A 1 104 ? 8.828 3.610 -4.487 1.00 78.12 104 ASP A N 1
ATOM 798 C CA . ASP A 1 104 ? 9.587 4.687 -3.882 1.00 78.12 104 ASP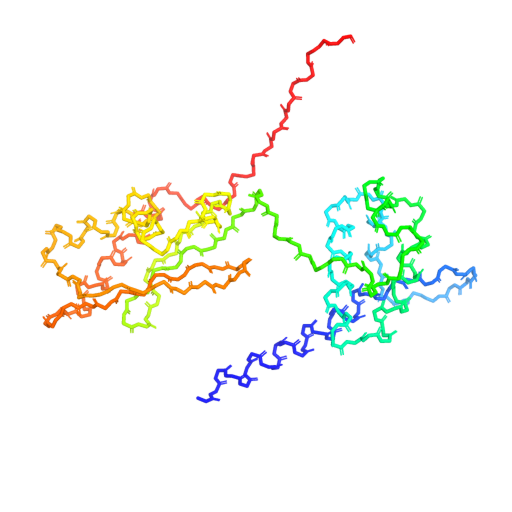 A CA 1
ATOM 799 C C . ASP A 1 104 ? 9.348 4.687 -2.366 1.00 78.12 104 ASP A C 1
ATOM 801 O O . ASP A 1 104 ? 8.221 4.767 -1.880 1.00 78.12 104 ASP A O 1
ATOM 805 N N . VAL A 1 105 ? 10.437 4.550 -1.613 1.00 71.81 105 VAL A N 1
ATOM 806 C CA . VAL A 1 105 ? 10.435 4.439 -0.150 1.00 71.81 105 VAL A CA 1
ATOM 807 C C . VAL A 1 105 ? 10.055 5.769 0.515 1.00 71.81 105 VAL A C 1
ATOM 809 O O . VAL A 1 105 ? 9.664 5.777 1.684 1.00 71.81 105 VAL A O 1
ATOM 812 N N . LYS A 1 106 ? 10.149 6.884 -0.224 1.00 74.50 106 LYS A N 1
ATOM 813 C CA . LYS A 1 106 ? 9.761 8.225 0.236 1.00 74.50 106 LYS A CA 1
ATOM 814 C C . LYS A 1 106 ? 8.255 8.480 0.156 1.00 74.50 106 LYS A C 1
ATOM 816 O O . LYS A 1 106 ? 7.776 9.459 0.720 1.00 74.50 106 LYS A O 1
ATOM 821 N N . GLU A 1 107 ? 7.517 7.616 -0.531 1.00 81.25 107 GLU A N 1
ATOM 822 C CA . GLU A 1 107 ? 6.080 7.776 -0.718 1.00 81.25 107 GLU A CA 1
ATOM 823 C C . GLU A 1 107 ? 5.284 7.292 0.493 1.00 81.25 107 GLU A C 1
ATOM 825 O O . GLU A 1 107 ? 5.789 6.603 1.387 1.00 81.25 107 GLU A O 1
ATOM 830 N N . HIS A 1 108 ? 4.004 7.654 0.506 1.00 86.31 108 HIS A N 1
ATOM 831 C CA . HIS A 1 108 ? 3.034 7.135 1.460 1.00 86.31 108 HIS A CA 1
ATOM 832 C C . HIS A 1 108 ? 2.111 6.113 0.791 1.00 86.31 108 HIS A C 1
ATOM 834 O O . HIS A 1 108 ? 1.820 6.197 -0.401 1.00 86.31 108 HIS A O 1
ATOM 840 N N . ILE A 1 109 ? 1.630 5.148 1.571 1.00 86.62 109 ILE A N 1
ATOM 841 C CA . ILE A 1 109 ? 0.585 4.205 1.166 1.00 86.62 109 ILE A CA 1
ATOM 842 C C . ILE A 1 109 ? -0.587 4.261 2.136 1.00 86.62 109 ILE A C 1
ATOM 844 O O . ILE A 1 109 ? -0.449 4.668 3.292 1.00 86.62 109 ILE A O 1
ATOM 848 N N . ASP A 1 110 ? -1.744 3.801 1.674 1.00 89.62 110 ASP A N 1
ATOM 849 C CA . ASP A 1 110 ? -2.922 3.715 2.524 1.00 89.62 110 ASP A CA 1
ATOM 850 C C . ASP A 1 110 ? -2.828 2.499 3.457 1.00 89.62 110 ASP A C 1
ATOM 852 O O . ASP A 1 110 ? -2.706 1.355 3.020 1.00 89.62 110 ASP A O 1
ATOM 856 N N . PHE A 1 111 ? -2.961 2.728 4.759 1.00 90.94 111 PHE A N 1
ATOM 857 C CA . PHE A 1 111 ? -3.267 1.706 5.751 1.00 90.94 111 PHE A CA 1
ATOM 858 C C . PHE A 1 111 ? -4.780 1.720 6.002 1.00 90.94 111 PHE A C 1
ATOM 860 O O . PHE A 1 111 ? -5.342 2.654 6.583 1.00 90.94 111 PHE A O 1
ATOM 867 N N . LEU A 1 112 ? -5.459 0.693 5.500 1.00 91.31 112 LEU A N 1
ATOM 868 C CA . LEU A 1 112 ? -6.900 0.511 5.585 1.00 91.31 112 LEU A CA 1
ATOM 869 C C . LEU A 1 112 ? -7.258 -0.368 6.778 1.00 91.31 112 LEU A C 1
ATOM 871 O O . LEU A 1 112 ? -6.749 -1.476 6.925 1.00 91.31 112 LEU A O 1
ATOM 875 N N . LEU A 1 113 ? -8.222 0.090 7.568 1.00 89.38 113 LEU A N 1
ATOM 876 C CA . LEU A 1 113 ? -8.855 -0.694 8.614 1.00 89.38 113 LEU A CA 1
ATOM 877 C C . LEU A 1 113 ? -10.265 -1.090 8.176 1.00 89.38 113 LEU A C 1
ATOM 879 O O . LEU A 1 113 ? -11.138 -0.230 7.990 1.00 89.38 113 LEU A O 1
ATOM 883 N N . LEU A 1 114 ? -10.488 -2.395 8.027 1.00 88.62 114 LEU A N 1
ATOM 884 C CA . LEU A 1 114 ? -11.778 -2.972 7.663 1.00 88.62 114 LEU A CA 1
ATOM 885 C C . LEU A 1 114 ? -12.413 -3.682 8.857 1.00 88.62 114 LEU A C 1
ATOM 887 O O . LEU A 1 114 ? -11.748 -4.424 9.574 1.00 88.62 114 LEU A O 1
ATOM 891 N N . LEU A 1 115 ? -13.725 -3.511 9.010 1.00 82.31 115 LEU A N 1
ATOM 892 C CA . LEU A 1 115 ? -14.548 -4.259 9.958 1.00 82.31 115 LEU A CA 1
ATOM 893 C C . LEU A 1 115 ? -15.624 -5.014 9.190 1.00 82.31 115 LEU A C 1
ATOM 895 O O . LEU A 1 115 ? -16.409 -4.399 8.464 1.00 82.31 115 LEU A O 1
ATOM 899 N N . CYS A 1 116 ? -15.686 -6.337 9.347 1.00 68.44 116 CYS A N 1
ATOM 900 C CA . CYS A 1 116 ? -16.687 -7.176 8.674 1.00 68.44 116 CYS A CA 1
ATOM 901 C C . CYS A 1 116 ? -16.801 -6.889 7.157 1.00 68.44 116 CYS A C 1
ATOM 903 O O . CYS A 1 116 ? -17.906 -6.827 6.615 1.00 68.44 116 CYS A O 1
ATOM 905 N N . SER A 1 117 ? -15.666 -6.697 6.472 1.00 66.50 117 SER A N 1
ATOM 906 C CA . SER A 1 117 ? -15.578 -6.350 5.036 1.00 66.50 117 SER A CA 1
ATOM 907 C C . SER A 1 117 ? -16.094 -4.955 4.630 1.00 66.50 117 SER A C 1
ATOM 909 O O . SER A 1 117 ? -16.270 -4.694 3.442 1.00 66.50 117 SER A O 1
ATOM 911 N N . SER A 1 118 ? -16.315 -4.041 5.579 1.00 69.25 118 SER A N 1
ATOM 912 C CA . SER A 1 118 ? -16.568 -2.620 5.305 1.00 69.25 118 SER A CA 1
ATOM 913 C C . SER A 1 118 ? -15.364 -1.782 5.714 1.00 69.25 118 SER A C 1
ATOM 915 O O . SER A 1 118 ? -14.815 -1.993 6.793 1.00 69.25 118 SER A O 1
ATOM 917 N N . SER A 1 119 ? -14.978 -0.807 4.886 1.00 64.81 119 SER A N 1
ATOM 918 C CA . SER A 1 119 ? -13.941 0.160 5.263 1.00 64.81 119 SER A CA 1
ATOM 919 C C . SER A 1 119 ? -14.449 1.103 6.337 1.00 64.81 119 SER A C 1
ATOM 921 O O . SER A 1 119 ? -15.580 1.588 6.257 1.00 64.81 119 SER A O 1
ATOM 923 N N . VAL A 1 120 ? -13.621 1.311 7.359 1.00 75.12 120 VAL A N 1
ATOM 924 C CA . VAL A 1 120 ? -13.974 2.088 8.548 1.00 75.12 120 VAL A CA 1
ATOM 925 C C . VAL A 1 120 ? -13.018 3.247 8.750 1.00 75.12 120 VAL A C 1
ATOM 927 O O . VAL A 1 120 ? -13.463 4.358 9.035 1.00 75.12 120 VAL A O 1
ATOM 930 N N . CYS A 1 121 ? -11.717 3.016 8.587 1.00 80.06 121 CYS A N 1
ATOM 931 C CA . CYS A 1 121 ? -10.695 4.046 8.725 1.00 80.06 121 CYS A CA 1
ATOM 932 C C . CYS A 1 121 ? -9.602 3.856 7.671 1.00 80.06 121 CYS A C 1
ATOM 934 O O . CYS A 1 121 ? -9.249 2.734 7.326 1.00 80.06 121 CYS A O 1
ATOM 936 N N . VAL A 1 122 ? -9.051 4.969 7.195 1.00 86.50 122 VAL A N 1
ATOM 937 C CA . VAL A 1 122 ? -7.909 5.008 6.268 1.00 86.50 122 VAL A CA 1
ATOM 938 C C . VAL A 1 122 ? -6.833 5.878 6.893 1.00 86.50 122 VAL A C 1
ATOM 940 O O . VAL A 1 122 ? -7.168 6.939 7.413 1.00 86.50 122 VAL A O 1
ATOM 943 N N . ALA A 1 123 ? -5.575 5.471 6.906 1.00 87.50 123 ALA A N 1
ATOM 944 C CA . ALA A 1 123 ? -4.467 6.305 7.359 1.00 87.50 123 ALA A CA 1
ATOM 945 C C . ALA A 1 123 ? -3.374 6.323 6.292 1.00 87.50 123 ALA A C 1
ATOM 947 O O . ALA A 1 123 ? -2.995 5.266 5.810 1.00 87.50 123 ALA A O 1
ATOM 948 N N . SER A 1 124 ? -2.874 7.506 5.941 1.00 88.31 124 SER A N 1
ATOM 949 C CA . SER A 1 124 ? -1.686 7.625 5.094 1.00 88.31 124 SER A CA 1
ATOM 950 C C . SER A 1 124 ? -0.456 7.338 5.952 1.00 88.31 124 SER A C 1
ATOM 952 O O . SER A 1 124 ? -0.309 7.942 7.017 1.00 88.31 124 SER A O 1
ATOM 954 N N . VAL A 1 125 ? 0.383 6.386 5.541 1.00 89.81 125 VAL A N 1
ATOM 955 C CA . VAL A 1 125 ? 1.590 5.986 6.281 1.00 89.81 125 VAL A CA 1
ATOM 956 C C . VAL A 1 125 ? 2.796 5.925 5.346 1.00 89.81 125 VAL A C 1
ATOM 958 O O . VAL A 1 125 ? 2.646 5.501 4.199 1.00 89.81 125 VAL A O 1
ATOM 961 N N . PRO A 1 126 ? 3.994 6.319 5.803 1.00 89.19 126 PRO A N 1
ATOM 962 C CA . PRO A 1 126 ? 5.182 6.274 4.966 1.00 89.19 126 PRO A CA 1
ATOM 963 C C . PRO A 1 126 ? 5.571 4.824 4.665 1.00 89.19 126 PRO A C 1
ATOM 965 O O . PRO A 1 126 ? 5.608 3.975 5.559 1.00 89.19 126 PRO A O 1
ATOM 968 N N . VAL A 1 127 ? 5.903 4.547 3.403 1.00 86.69 127 VAL A N 1
ATOM 969 C CA . VAL A 1 127 ? 6.324 3.225 2.904 1.00 86.69 127 VAL A CA 1
ATOM 970 C C . VAL A 1 127 ? 7.502 2.683 3.718 1.00 86.69 127 VAL A C 1
ATOM 972 O O . VAL A 1 127 ? 7.508 1.507 4.096 1.00 86.69 127 VAL A O 1
ATOM 975 N N . SER A 1 128 ? 8.456 3.553 4.059 1.00 87.62 128 SER A N 1
ATOM 976 C CA . SER A 1 128 ? 9.626 3.237 4.886 1.00 87.62 128 SER A CA 1
ATOM 977 C C . SER A 1 128 ? 9.290 2.638 6.255 1.00 87.62 128 SER A C 1
ATOM 979 O O . SER A 1 128 ? 10.051 1.809 6.750 1.00 87.62 128 SER A O 1
ATOM 981 N N . ALA A 1 129 ? 8.154 3.008 6.854 1.00 87.75 129 ALA A N 1
ATOM 982 C CA . ALA A 1 129 ? 7.760 2.521 8.173 1.00 87.75 129 ALA A CA 1
ATOM 983 C C . ALA A 1 129 ? 7.093 1.141 8.136 1.00 87.75 129 ALA A C 1
ATOM 985 O O . ALA A 1 129 ? 7.031 0.483 9.169 1.00 87.75 129 ALA A O 1
ATOM 986 N N . VAL A 1 130 ? 6.573 0.701 6.983 1.00 89.38 130 VAL A N 1
ATOM 987 C CA . VAL A 1 130 ? 5.658 -0.455 6.922 1.00 89.38 130 VAL A CA 1
ATOM 988 C C . VAL A 1 130 ? 6.074 -1.564 5.956 1.00 89.38 130 VAL A C 1
ATOM 990 O O . VAL A 1 130 ? 5.676 -2.709 6.158 1.00 89.38 130 VAL A O 1
ATOM 993 N N . VAL A 1 131 ? 6.884 -1.290 4.927 1.00 84.38 131 VAL A N 1
ATOM 994 C CA . VAL A 1 131 ? 7.216 -2.296 3.892 1.00 84.38 131 VAL A CA 1
ATOM 995 C C . VAL A 1 131 ? 8.041 -3.473 4.418 1.00 84.38 131 VAL A C 1
ATOM 997 O O . VAL A 1 131 ? 7.899 -4.584 3.911 1.00 84.38 131 VAL A O 1
ATOM 1000 N N . GLY A 1 132 ? 8.874 -3.257 5.438 1.00 85.25 132 GLY A N 1
ATOM 1001 C CA . GLY A 1 132 ? 9.707 -4.309 6.034 1.00 85.25 132 GLY A CA 1
ATOM 1002 C C . GLY A 1 132 ? 9.044 -5.103 7.163 1.00 85.25 132 GLY A C 1
ATOM 1003 O O . GLY A 1 132 ? 9.624 -6.085 7.619 1.00 85.25 132 GLY A O 1
ATOM 1004 N N . LEU A 1 133 ? 7.860 -4.686 7.623 1.00 91.69 133 LEU A N 1
ATOM 1005 C CA . LEU A 1 133 ? 7.241 -5.225 8.833 1.00 91.69 133 LEU A CA 1
ATOM 1006 C C . LEU A 1 133 ? 6.479 -6.535 8.577 1.00 91.69 133 LEU A C 1
ATOM 1008 O O . LEU A 1 133 ? 5.716 -6.685 7.609 1.00 91.69 133 LEU A O 1
ATOM 1012 N N . GLN A 1 134 ? 6.642 -7.480 9.502 1.00 93.56 134 GLN A N 1
ATOM 1013 C CA . GLN A 1 134 ? 5.861 -8.715 9.556 1.00 93.56 134 GLN A CA 1
ATOM 1014 C C . GLN A 1 134 ? 4.418 -8.439 10.000 1.00 93.56 134 GLN A C 1
ATOM 1016 O O . GLN A 1 134 ? 4.101 -7.372 10.518 1.00 93.56 134 GLN A O 1
ATOM 1021 N N . ASP A 1 135 ? 3.513 -9.404 9.807 1.00 93.25 135 ASP A N 1
ATOM 1022 C CA . ASP A 1 135 ? 2.074 -9.224 10.079 1.00 93.25 135 ASP A CA 1
ATOM 1023 C C . ASP A 1 135 ? 1.804 -8.789 11.527 1.00 93.25 135 ASP A C 1
ATOM 1025 O O . ASP A 1 135 ? 1.020 -7.872 11.759 1.00 93.25 135 ASP A O 1
ATOM 1029 N N . ALA A 1 136 ? 2.497 -9.405 12.490 1.00 92.06 136 ALA A N 1
ATOM 1030 C CA . ALA A 1 136 ? 2.364 -9.072 13.907 1.00 92.06 136 ALA A CA 1
ATOM 1031 C C . ALA A 1 136 ? 2.854 -7.647 14.220 1.00 92.06 136 ALA A C 1
ATOM 1033 O O . ALA A 1 136 ? 2.222 -6.924 14.988 1.00 92.06 136 ALA A O 1
ATOM 1034 N N . GLU A 1 137 ? 3.951 -7.226 13.589 1.00 93.94 137 GLU A N 1
ATOM 1035 C CA . GLU A 1 137 ? 4.521 -5.887 13.759 1.00 93.94 137 GLU A CA 1
ATOM 1036 C C . GLU A 1 137 ? 3.632 -4.821 13.108 1.00 93.94 137 GLU A C 1
ATOM 1038 O O . GLU A 1 137 ? 3.447 -3.749 13.674 1.00 93.94 137 GLU A O 1
ATOM 1043 N N . LEU A 1 138 ? 3.017 -5.120 11.958 1.00 93.88 138 LEU A N 1
ATOM 1044 C CA . LEU A 1 138 ? 2.035 -4.241 11.313 1.00 93.88 138 LEU A CA 1
ATOM 1045 C C . LEU A 1 138 ? 0.770 -4.079 12.148 1.00 93.88 138 LEU A C 1
ATOM 1047 O O . LEU A 1 138 ? 0.215 -2.983 12.224 1.00 93.88 138 LEU A O 1
ATOM 1051 N N . GLU A 1 139 ? 0.301 -5.158 12.772 1.00 92.75 139 GLU A N 1
ATOM 1052 C CA . GLU A 1 139 ? -0.848 -5.088 13.667 1.00 92.75 139 GLU A CA 1
ATOM 1053 C C . GLU A 1 139 ? -0.533 -4.238 14.905 1.00 92.75 139 GLU A C 1
ATOM 1055 O O . GLU A 1 139 ? -1.339 -3.389 15.293 1.00 92.75 139 GLU A O 1
ATOM 1060 N N . GLN A 1 140 ? 0.654 -4.407 15.490 1.00 93.56 140 GLN A N 1
ATOM 1061 C CA . GLN A 1 140 ? 1.112 -3.567 16.595 1.00 93.56 140 GLN A CA 1
ATOM 1062 C C . GLN A 1 140 ? 1.263 -2.101 16.166 1.00 93.56 140 GLN A C 1
ATOM 1064 O O . GLN A 1 140 ? 0.738 -1.207 16.830 1.00 93.56 140 GLN A O 1
ATOM 1069 N N . TYR A 1 141 ? 1.877 -1.850 15.009 1.00 94.31 141 TYR A N 1
ATOM 1070 C CA . TYR A 1 141 ? 2.005 -0.516 14.430 1.00 94.31 141 TYR A CA 1
ATOM 1071 C C . TYR A 1 141 ? 0.636 0.153 14.246 1.00 94.31 141 TYR A C 1
ATOM 1073 O O . TYR A 1 141 ? 0.453 1.312 14.624 1.00 94.31 141 TYR A O 1
ATOM 1081 N N . ALA A 1 142 ? -0.360 -0.585 13.747 1.00 93.56 142 ALA A N 1
ATOM 1082 C CA . ALA A 1 142 ? -1.726 -0.092 13.618 1.00 93.56 142 ALA A CA 1
ATOM 1083 C C . ALA A 1 142 ? -2.346 0.292 14.970 1.00 93.56 142 ALA A C 1
ATOM 1085 O O . ALA A 1 142 ? -2.986 1.342 15.078 1.00 93.56 142 ALA A O 1
ATOM 1086 N N . ARG A 1 143 ? -2.139 -0.530 16.003 1.00 93.25 143 ARG A N 1
ATOM 1087 C CA . ARG A 1 143 ? -2.666 -0.298 17.358 1.00 93.25 143 ARG A CA 1
ATOM 1088 C C . ARG A 1 143 ? -2.023 0.883 18.070 1.00 93.25 143 ARG A C 1
ATOM 1090 O O . ARG A 1 143 ? -2.700 1.552 18.842 1.00 93.25 143 ARG A O 1
ATOM 1097 N N . GLU A 1 144 ? -0.747 1.134 17.826 1.00 93.06 144 GLU A N 1
ATOM 1098 C CA . GLU A 1 144 ? 0.019 2.144 18.561 1.00 93.06 144 GLU A CA 1
ATOM 1099 C C . GLU A 1 144 ? 0.113 3.482 17.821 1.00 93.06 144 GLU A C 1
ATOM 1101 O O . GLU A 1 144 ? 0.211 4.526 18.463 1.00 93.06 144 GLU A O 1
ATOM 1106 N N . HIS A 1 145 ? 0.019 3.474 16.486 1.00 91.12 145 HIS A N 1
ATOM 1107 C CA . HIS A 1 145 ? 0.298 4.649 15.659 1.00 91.12 145 HIS A CA 1
ATOM 1108 C C . HIS A 1 145 ? -0.900 5.032 14.778 1.00 91.12 145 HIS A C 1
ATOM 1110 O O . HIS A 1 145 ? -1.713 5.880 15.151 1.00 91.12 145 HIS A O 1
ATOM 1116 N N . CYS A 1 146 ? -1.047 4.418 13.600 1.00 89.75 146 CYS A N 1
ATOM 1117 C CA . CYS A 1 146 ? -1.926 4.941 12.546 1.00 89.75 146 CYS A CA 1
ATOM 1118 C C . CYS A 1 146 ? -3.434 4.756 12.820 1.00 89.75 146 CYS A C 1
ATOM 1120 O O . CYS A 1 146 ? -4.262 5.536 12.335 1.00 89.75 146 CYS A O 1
ATOM 1122 N N . HIS A 1 147 ? -3.805 3.769 13.641 1.00 92.69 147 HIS A N 1
ATOM 1123 C CA . HIS A 1 147 ? -5.183 3.505 14.060 1.00 92.69 147 HIS A CA 1
ATOM 1124 C C . HIS A 1 147 ? -5.357 3.516 15.586 1.00 92.69 147 HIS A C 1
ATOM 1126 O O . HIS A 1 147 ? -6.396 3.083 16.082 1.00 92.69 147 HIS A O 1
ATOM 1132 N N . ALA A 1 148 ? -4.406 4.079 16.339 1.00 92.12 148 ALA A N 1
ATOM 1133 C CA . ALA A 1 148 ? -4.413 4.046 17.803 1.00 92.12 148 ALA A CA 1
ATOM 1134 C C . ALA A 1 148 ? -5.721 4.539 18.424 1.00 92.12 148 ALA A C 1
ATOM 1136 O O . ALA A 1 148 ? -6.295 3.896 19.302 1.00 92.12 148 ALA A O 1
ATOM 1137 N N . ARG A 1 149 ? -6.261 5.641 17.894 1.00 91.81 149 ARG A N 1
ATOM 1138 C CA . ARG A 1 149 ? -7.523 6.206 18.378 1.00 91.81 149 ARG A CA 1
ATOM 1139 C C . ARG A 1 149 ? -8.706 5.248 18.215 1.00 91.81 149 ARG A C 1
ATOM 1141 O O . ARG A 1 149 ? -9.585 5.218 19.069 1.00 91.81 149 ARG A O 1
ATOM 1148 N N . PHE A 1 150 ? -8.730 4.458 17.143 1.00 92.00 150 PHE A N 1
ATOM 1149 C CA . PHE A 1 150 ? -9.771 3.456 16.935 1.00 92.00 150 PHE A CA 1
ATOM 1150 C C . PHE A 1 150 ? -9.707 2.358 18.000 1.00 92.00 150 PHE A C 1
ATOM 1152 O O . PHE A 1 150 ? -10.724 2.044 18.613 1.00 92.00 150 PHE A O 1
ATOM 1159 N N . PHE A 1 151 ? -8.515 1.821 18.263 1.00 92.75 151 PHE A N 1
ATOM 1160 C CA . PHE A 1 151 ? -8.330 0.779 19.273 1.00 92.75 151 PHE A CA 1
ATOM 1161 C C . PHE A 1 151 ? -8.602 1.283 20.696 1.00 92.75 151 PHE A C 1
ATOM 1163 O O . PHE A 1 151 ? -9.216 0.566 21.481 1.00 92.75 151 PHE A O 1
ATOM 1170 N N . GLN A 1 152 ? -8.253 2.536 21.001 1.00 93.06 152 GLN A N 1
ATOM 1171 C CA . GLN A 1 152 ? -8.639 3.184 22.259 1.00 93.06 152 GLN A CA 1
ATOM 1172 C C . GLN A 1 152 ? -10.163 3.241 22.424 1.00 93.06 152 GLN A C 1
ATOM 1174 O O . GLN A 1 152 ? -10.680 2.849 23.463 1.00 93.06 152 GLN A O 1
ATOM 1179 N N . LEU A 1 153 ? -10.900 3.658 21.388 1.00 91.31 153 LEU A N 1
ATOM 1180 C CA . LEU A 1 153 ? -12.366 3.730 21.441 1.00 91.31 153 LEU A CA 1
ATOM 1181 C C . LEU A 1 153 ? -13.032 2.354 21.571 1.00 91.31 153 LEU A C 1
ATOM 1183 O O . LEU A 1 153 ? -14.097 2.252 22.181 1.00 91.31 153 LEU A O 1
ATOM 1187 N N . LEU A 1 154 ? -12.428 1.298 21.016 1.00 91.12 154 LEU A N 1
ATOM 1188 C CA . LEU A 1 154 ? -12.887 -0.071 21.261 1.00 91.12 154 LEU A CA 1
ATOM 1189 C C . LEU A 1 154 ? -12.721 -0.456 22.732 1.00 91.12 154 LEU A C 1
ATOM 1191 O O . LEU A 1 154 ? -13.653 -1.004 23.314 1.00 91.12 154 LEU A O 1
ATOM 1195 N N . GLN A 1 155 ? -11.576 -0.126 23.335 1.00 91.31 155 GLN A N 1
ATOM 1196 C CA . GLN A 1 155 ? -11.303 -0.405 24.744 1.00 91.31 155 GLN A CA 1
ATOM 1197 C C . GLN A 1 155 ? -12.218 0.400 25.680 1.00 91.31 155 GLN A C 1
ATOM 1199 O O . GLN A 1 155 ? -12.780 -0.162 26.613 1.00 91.31 155 GLN A O 1
ATOM 1204 N N . GLU A 1 156 ? -12.433 1.691 25.404 1.00 92.94 156 GLU A N 1
ATOM 1205 C CA . GLU A 1 156 ? -13.349 2.558 26.167 1.00 92.94 156 GLU A CA 1
ATOM 1206 C C . GLU A 1 156 ? -14.799 2.034 26.157 1.00 92.94 156 GLU A C 1
ATOM 1208 O O . GLU A 1 156 ? -15.542 2.236 27.116 1.00 92.94 156 GLU A O 1
ATOM 1213 N N . LYS A 1 157 ? -15.210 1.368 25.070 1.00 89.69 157 LYS A N 1
ATOM 1214 C CA . LYS A 1 157 ? -16.557 0.803 24.890 1.00 89.69 157 LYS A CA 1
ATOM 1215 C C . LYS A 1 157 ? -16.646 -0.694 25.209 1.00 89.69 157 LYS A C 1
ATOM 1217 O O . LYS A 1 157 ? -17.699 -1.277 24.958 1.00 89.69 157 LYS A O 1
ATOM 1222 N N . ASP A 1 158 ? -15.573 -1.295 25.725 1.00 89.44 158 ASP A N 1
ATOM 1223 C CA . ASP A 1 158 ? -15.472 -2.726 26.042 1.00 89.44 158 ASP A CA 1
ATOM 1224 C C . ASP A 1 158 ? -15.857 -3.647 24.860 1.00 89.44 158 ASP A C 1
ATOM 1226 O O . ASP A 1 158 ? -16.556 -4.650 24.997 1.00 89.44 158 ASP A O 1
ATOM 1230 N N . ILE A 1 159 ? -15.441 -3.273 23.642 1.00 89.00 159 ILE A N 1
ATOM 1231 C CA . ILE A 1 159 ? -15.721 -4.036 22.419 1.00 89.00 159 ILE A CA 1
ATOM 1232 C C . ILE A 1 159 ? -14.559 -4.983 22.126 1.00 89.00 159 ILE A C 1
ATOM 1234 O O . ILE A 1 159 ? -13.457 -4.558 21.777 1.00 89.00 159 ILE A O 1
ATOM 1238 N N . ALA A 1 160 ? -14.837 -6.284 22.198 1.00 88.06 160 ALA A N 1
ATOM 1239 C CA . ALA A 1 160 ? -13.851 -7.326 21.948 1.00 88.06 160 ALA A CA 1
ATOM 1240 C C . ALA A 1 160 ? -13.650 -7.629 20.449 1.00 88.06 160 ALA A C 1
ATOM 1242 O O . ALA A 1 160 ? -14.600 -7.766 19.670 1.00 88.06 160 ALA A O 1
ATOM 1243 N N . ILE A 1 161 ? -12.383 -7.812 20.072 1.00 90.00 161 ILE A N 1
ATOM 1244 C CA . ILE A 1 161 ? -11.945 -8.278 18.752 1.00 90.00 161 ILE A CA 1
ATOM 1245 C C . ILE A 1 161 ? -11.705 -9.789 18.837 1.00 90.00 161 ILE A C 1
ATOM 1247 O O . ILE A 1 161 ? -11.065 -10.264 19.772 1.00 90.00 161 ILE A O 1
ATOM 1251 N N . ARG A 1 162 ? -12.206 -10.546 17.860 1.00 88.88 162 ARG A N 1
ATOM 1252 C CA . ARG A 1 162 ? -11.987 -11.993 17.740 1.00 88.88 162 ARG A CA 1
ATOM 1253 C C . ARG A 1 162 ? -10.651 -12.305 17.078 1.00 88.88 162 ARG A C 1
ATOM 1255 O O . ARG A 1 162 ? -9.895 -13.123 17.587 1.00 88.88 162 ARG A O 1
ATOM 1262 N N . ALA A 1 163 ? -10.404 -11.701 15.920 1.00 87.69 163 ALA A N 1
ATOM 1263 C CA . ALA A 1 163 ? -9.225 -11.967 15.107 1.00 87.69 163 ALA A CA 1
ATOM 1264 C C . ALA A 1 163 ? -8.880 -10.763 14.225 1.00 87.69 163 ALA A C 1
ATOM 1266 O O . ALA A 1 163 ? -9.739 -9.936 13.918 1.00 87.69 163 ALA A O 1
ATOM 1267 N N . GLY A 1 164 ? -7.619 -10.686 13.806 1.00 89.12 164 GLY A N 1
ATOM 1268 C CA . GLY A 1 164 ? -7.123 -9.731 12.823 1.00 89.12 164 GLY A CA 1
ATOM 1269 C C . GLY A 1 164 ? -6.427 -10.466 11.683 1.00 89.12 164 GLY A C 1
ATOM 1270 O O . GLY A 1 164 ? -5.773 -11.485 11.900 1.00 89.12 164 GLY A O 1
ATOM 1271 N N . ARG A 1 165 ? -6.579 -9.964 10.457 1.00 91.62 165 ARG A N 1
ATOM 1272 C CA . ARG A 1 165 ? -5.878 -10.472 9.276 1.00 91.62 165 ARG A CA 1
ATOM 1273 C C . ARG A 1 165 ? -5.287 -9.320 8.482 1.00 91.62 165 ARG A C 1
ATOM 1275 O O . ARG A 1 165 ? -5.992 -8.358 8.180 1.00 91.62 165 ARG A O 1
ATOM 1282 N N . ILE A 1 166 ? -4.019 -9.458 8.108 1.00 93.44 166 ILE A N 1
ATOM 1283 C CA . ILE A 1 166 ? -3.321 -8.513 7.242 1.00 93.44 166 ILE A CA 1
ATOM 1284 C C . ILE A 1 166 ? -3.388 -8.996 5.791 1.00 93.44 166 ILE A C 1
ATOM 1286 O O . ILE A 1 166 ? -3.107 -10.154 5.482 1.00 93.44 166 ILE A O 1
ATOM 1290 N N . GLU A 1 167 ? -3.738 -8.091 4.884 1.00 91.31 167 GLU A N 1
ATOM 1291 C CA . GLU A 1 167 ? -3.569 -8.264 3.445 1.00 91.31 167 GLU A CA 1
ATOM 1292 C C . GLU A 1 167 ? -2.684 -7.136 2.913 1.00 91.31 167 GLU A C 1
ATOM 1294 O O . GLU A 1 167 ? -2.830 -5.975 3.294 1.00 91.31 167 GLU A O 1
ATOM 1299 N N . ARG A 1 168 ? -1.742 -7.477 2.031 1.00 89.12 168 ARG A N 1
ATOM 1300 C CA . ARG A 1 168 ? -0.820 -6.513 1.427 1.00 89.12 168 ARG A CA 1
ATOM 1301 C C . ARG A 1 168 ? -1.104 -6.411 -0.059 1.00 89.12 168 ARG A C 1
ATOM 1303 O O . ARG A 1 168 ? -1.078 -7.422 -0.759 1.00 89.12 168 ARG A O 1
ATOM 1310 N N . ILE A 1 169 ? -1.319 -5.192 -0.535 1.00 84.88 169 ILE A N 1
ATOM 1311 C CA . ILE A 1 169 ? -1.320 -4.866 -1.957 1.00 84.88 169 ILE A CA 1
ATOM 1312 C C . ILE A 1 169 ? -0.065 -4.021 -2.196 1.00 84.88 169 ILE A C 1
ATOM 1314 O O . ILE A 1 169 ? -0.088 -2.819 -1.912 1.00 84.88 169 ILE A O 1
ATOM 1318 N N . PRO A 1 170 ? 1.047 -4.639 -2.648 1.00 77.12 170 PRO A N 1
ATOM 1319 C CA . PRO A 1 170 ? 2.334 -3.966 -2.767 1.00 77.12 170 PRO A CA 1
ATOM 1320 C C . PRO A 1 170 ? 2.206 -2.647 -3.523 1.00 77.12 170 PRO A C 1
ATOM 1322 O O . PRO A 1 170 ? 1.732 -2.618 -4.658 1.00 77.12 170 PRO A O 1
ATOM 1325 N N . GLY A 1 171 ? 2.608 -1.558 -2.870 1.00 71.62 171 GLY A N 1
ATOM 1326 C CA . GLY A 1 171 ? 2.649 -0.235 -3.487 1.00 71.62 171 GLY A CA 1
ATOM 1327 C C . GLY A 1 171 ? 1.342 0.514 -3.572 1.00 71.62 171 GLY A C 1
ATOM 1328 O O . GLY A 1 171 ? 1.311 1.595 -4.147 1.00 71.62 171 GLY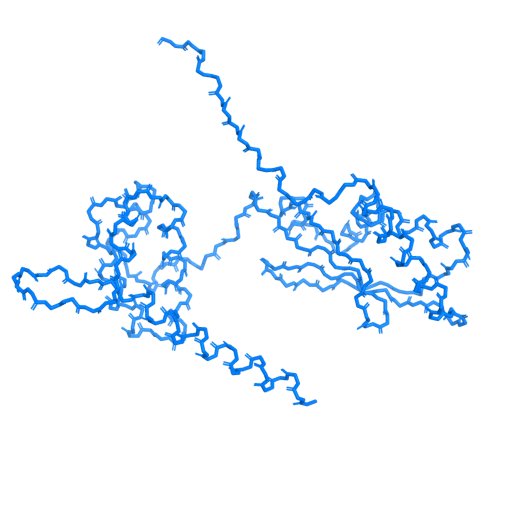 A O 1
ATOM 1329 N N . LEU A 1 172 ? 0.276 -0.057 -3.024 1.00 79.81 172 LEU A N 1
ATOM 1330 C CA . LEU A 1 172 ? -1.022 0.587 -2.992 1.00 79.81 172 LEU A CA 1
ATOM 1331 C C . LEU A 1 172 ? -1.491 0.757 -1.556 1.00 79.81 172 LEU A C 1
ATOM 1333 O O . LEU A 1 172 ? -1.702 1.878 -1.103 1.00 79.81 172 LEU A O 1
ATOM 1337 N N . CYS A 1 173 ? -1.660 -0.356 -0.843 1.00 87.44 173 CYS A N 1
ATOM 1338 C CA . CYS A 1 173 ? -2.192 -0.313 0.506 1.00 87.44 173 CYS A CA 1
ATOM 1339 C C . CYS A 1 173 ? -1.893 -1.571 1.322 1.00 87.44 173 CYS A C 1
ATOM 1341 O O . CYS A 1 173 ? -1.638 -2.661 0.798 1.00 87.44 173 CYS A O 1
ATOM 1343 N N . ILE A 1 174 ? -1.978 -1.401 2.636 1.00 91.00 174 ILE A N 1
ATOM 1344 C CA . ILE A 1 174 ? -2.028 -2.475 3.625 1.00 91.00 174 ILE A CA 1
ATOM 1345 C C . ILE A 1 174 ? -3.435 -2.483 4.205 1.00 91.00 174 ILE A C 1
ATOM 1347 O O . ILE A 1 174 ? -3.994 -1.434 4.508 1.00 91.00 174 ILE A O 1
ATOM 1351 N N . VAL A 1 175 ? -4.018 -3.664 4.356 1.00 92.12 175 VAL A N 1
ATOM 1352 C CA . VAL A 1 175 ? -5.378 -3.838 4.855 1.00 92.12 175 VAL A CA 1
ATOM 1353 C C . VAL A 1 175 ? -5.337 -4.665 6.129 1.00 92.12 175 VAL A C 1
ATOM 1355 O O . VAL A 1 175 ? -4.959 -5.832 6.093 1.00 92.12 175 VAL A O 1
ATOM 1358 N N . LEU A 1 176 ? -5.763 -4.080 7.246 1.00 93.50 176 LEU A N 1
ATOM 1359 C CA . LEU A 1 176 ? -6.059 -4.797 8.481 1.00 93.50 176 LEU A CA 1
ATOM 1360 C C . LEU A 1 176 ? -7.562 -5.056 8.556 1.00 93.50 176 LEU A C 1
ATOM 1362 O O . LEU A 1 176 ? -8.361 -4.141 8.758 1.00 93.50 176 LEU A O 1
ATOM 1366 N N . ASN A 1 177 ? -7.947 -6.315 8.381 1.00 91.81 177 ASN A N 1
ATOM 1367 C CA . ASN A 1 177 ? -9.321 -6.767 8.517 1.00 91.81 177 ASN A CA 1
ATOM 1368 C C . ASN A 1 177 ? -9.530 -7.339 9.917 1.00 91.81 177 ASN A C 1
ATOM 1370 O O . ASN A 1 177 ? -8.905 -8.335 10.279 1.00 91.81 177 ASN A O 1
ATOM 1374 N N . LEU A 1 178 ? -10.394 -6.698 10.697 1.00 90.81 178 LEU A N 1
ATOM 1375 C CA . LEU A 1 178 ? -10.743 -7.146 12.035 1.00 90.81 178 LEU A CA 1
ATOM 1376 C C . LEU A 1 178 ? -12.081 -7.884 12.020 1.00 90.81 178 LEU A C 1
ATOM 1378 O O . LEU A 1 178 ? -13.115 -7.375 11.569 1.00 90.81 178 LEU A O 1
ATOM 1382 N N . GLU A 1 179 ? -12.058 -9.074 12.600 1.00 89.44 179 GLU A N 1
ATOM 1383 C CA . GLU A 1 179 ? -13.235 -9.846 12.951 1.00 89.44 179 GLU A CA 1
ATOM 1384 C C . GLU A 1 179 ? -13.618 -9.537 14.395 1.00 89.44 179 GLU A C 1
ATOM 1386 O O . GLU A 1 179 ? -12.807 -9.654 15.313 1.00 89.44 179 GLU A O 1
ATOM 1391 N N . MET A 1 180 ? -14.866 -9.137 14.607 1.00 88.56 180 MET A N 1
ATOM 1392 C CA . MET A 1 180 ? -15.377 -8.777 15.929 1.00 88.56 180 MET A CA 1
ATOM 1393 C C . MET A 1 180 ? -15.886 -10.007 16.685 1.00 88.56 180 MET A C 1
ATOM 1395 O O . MET A 1 180 ? -16.246 -11.025 16.085 1.00 88.56 180 MET A O 1
ATOM 1399 N N . ALA A 1 181 ? -15.917 -9.924 18.015 1.00 87.69 181 ALA A N 1
ATOM 1400 C CA . ALA A 1 181 ? -16.545 -10.948 18.843 1.00 87.69 181 ALA A CA 1
ATOM 1401 C C . ALA A 1 181 ? -18.060 -11.055 18.572 1.00 87.69 181 ALA A C 1
ATOM 1403 O O . ALA A 1 181 ? -18.687 -10.141 18.024 1.00 87.69 181 ALA A O 1
ATOM 1404 N N . ASP A 1 182 ? -18.658 -12.188 18.953 1.00 83.25 182 ASP A N 1
ATOM 1405 C CA . ASP A 1 182 ? -20.110 -12.361 18.842 1.00 83.25 182 ASP A CA 1
ATOM 1406 C C . ASP A 1 182 ? -20.844 -11.350 19.733 1.00 83.25 182 ASP A C 1
ATOM 1408 O O . ASP A 1 182 ? -20.425 -11.067 20.853 1.00 83.25 182 ASP A O 1
ATOM 1412 N N . GLY A 1 183 ? -21.945 -10.790 19.228 1.00 78.69 183 GLY A N 1
ATOM 1413 C CA . GLY A 1 183 ? -22.756 -9.808 19.958 1.00 78.69 183 GLY A CA 1
ATOM 1414 C C . GLY A 1 183 ? -22.365 -8.342 19.741 1.00 78.69 183 GLY A C 1
ATOM 1415 O O . GLY A 1 183 ? -23.097 -7.454 20.174 1.00 78.69 183 GLY A O 1
ATOM 1416 N N . VAL A 1 184 ? -21.284 -8.051 19.009 1.00 83.06 184 VAL A N 1
ATOM 1417 C CA . VAL A 1 184 ? -20.925 -6.667 18.662 1.00 83.06 184 VAL A CA 1
ATOM 1418 C C . VAL A 1 184 ? -21.905 -6.099 17.630 1.00 83.06 184 VAL A C 1
ATOM 1420 O O . VAL A 1 184 ? -22.010 -6.564 16.492 1.00 83.06 184 VAL A O 1
ATOM 1423 N N . HIS A 1 185 ? -22.628 -5.046 18.011 1.00 81.50 185 HIS A N 1
ATOM 1424 C CA . HIS A 1 185 ? -23.571 -4.382 17.118 1.00 81.50 185 HIS A CA 1
ATOM 1425 C C . HIS A 1 185 ? -22.864 -3.463 16.115 1.00 81.50 185 HIS A C 1
ATOM 1427 O O . HIS A 1 185 ? -22.078 -2.588 16.479 1.00 81.50 185 HIS A O 1
ATOM 1433 N N . LYS A 1 186 ? -23.250 -3.568 14.834 1.00 82.25 186 LYS A N 1
ATOM 1434 C CA . LYS A 1 186 ? -22.766 -2.685 13.753 1.00 82.25 186 LYS A CA 1
ATOM 1435 C C . LYS A 1 186 ? -22.957 -1.194 14.057 1.00 82.25 186 LYS A C 1
ATOM 1437 O O . LYS A 1 186 ? -22.168 -0.376 13.595 1.00 82.25 186 LYS A O 1
ATOM 1442 N N . ARG A 1 187 ? -23.990 -0.840 14.832 1.00 84.19 187 ARG A N 1
ATOM 1443 C CA . ARG A 1 187 ? -24.264 0.544 15.243 1.00 84.19 187 ARG A CA 1
ATOM 1444 C C . ARG A 1 187 ? -23.118 1.119 16.076 1.00 84.19 187 ARG A C 1
ATOM 1446 O O . ARG A 1 187 ? -22.628 2.189 15.739 1.00 84.19 187 ARG A O 1
ATOM 1453 N N . SER A 1 188 ? -22.638 0.376 17.070 1.00 84.81 188 SER A N 1
ATOM 1454 C CA . SER A 1 188 ? -21.537 0.798 17.942 1.00 84.81 188 SER A CA 1
ATOM 1455 C C . SER A 1 188 ? -20.247 1.031 17.152 1.00 84.81 188 SER A C 1
ATOM 1457 O O . SER A 1 188 ? -19.551 2.018 17.365 1.00 84.81 188 SER A O 1
ATOM 1459 N N . LEU A 1 189 ? -19.965 0.169 16.170 1.00 84.38 189 LEU A N 1
ATOM 1460 C CA . LEU A 1 189 ? -18.815 0.331 15.272 1.00 84.38 189 LEU A CA 1
ATOM 1461 C C . LEU A 1 189 ? -18.967 1.553 14.355 1.00 84.38 189 LEU A C 1
ATOM 1463 O O . LEU A 1 189 ? -18.009 2.293 14.137 1.00 84.38 189 LEU A O 1
ATOM 1467 N N . SER A 1 190 ? -20.177 1.798 13.844 1.00 83.75 190 SER A N 1
ATOM 1468 C CA . SER A 1 190 ? -20.478 2.984 13.037 1.00 83.75 190 SER A CA 1
ATOM 1469 C C . SER A 1 190 ? -20.344 4.278 13.840 1.00 83.75 190 SER A C 1
ATOM 1471 O O . SER A 1 190 ? -19.906 5.283 13.287 1.00 83.75 190 SER A O 1
ATOM 1473 N N . GLU A 1 191 ? -20.715 4.278 15.119 1.00 86.75 191 GLU A N 1
ATOM 1474 C CA . GLU A 1 191 ? -20.541 5.430 16.009 1.00 86.75 191 GLU A CA 1
ATOM 1475 C C . GLU A 1 191 ? -19.057 5.756 16.208 1.00 86.75 191 GLU A C 1
ATOM 1477 O O . GLU A 1 191 ? -18.667 6.915 16.076 1.00 86.75 191 GLU A O 1
ATOM 1482 N N . ILE A 1 192 ? -18.216 4.738 16.428 1.00 87.94 192 ILE A N 1
ATOM 1483 C CA . ILE A 1 192 ? -16.755 4.901 16.512 1.00 87.94 192 ILE A CA 1
ATOM 1484 C C . ILE A 1 192 ? -16.205 5.489 15.205 1.00 87.94 192 ILE A C 1
ATOM 1486 O O . ILE A 1 192 ? -15.459 6.468 15.225 1.00 87.94 192 ILE A O 1
ATOM 1490 N N . ALA A 1 193 ? -16.612 4.940 14.058 1.00 84.06 193 ALA A N 1
ATOM 1491 C CA . ALA A 1 193 ? -16.177 5.413 12.743 1.00 84.06 193 ALA A CA 1
ATOM 1492 C C . ALA A 1 193 ? -16.545 6.888 12.498 1.00 84.06 193 ALA A C 1
ATOM 1494 O O . ALA A 1 193 ? -15.735 7.684 12.009 1.00 84.06 193 ALA A O 1
ATOM 1495 N N . GLN A 1 194 ? -17.777 7.263 12.859 1.00 85.38 194 GLN A N 1
ATOM 1496 C CA . GLN A 1 194 ? -18.270 8.634 12.754 1.00 85.38 194 GLN A CA 1
ATOM 1497 C C . GLN A 1 194 ? -17.520 9.575 13.692 1.00 85.38 194 GLN A C 1
ATOM 1499 O O . GLN A 1 194 ? -17.174 10.684 13.283 1.00 85.38 194 GLN A O 1
ATOM 1504 N N . GLN A 1 195 ? -17.231 9.134 14.917 1.00 88.00 195 GLN A N 1
ATOM 1505 C CA . GLN A 1 195 ? -16.463 9.911 15.879 1.00 88.00 195 GLN A CA 1
ATOM 1506 C C . GLN A 1 195 ? -15.050 10.195 15.361 1.00 88.00 195 GLN A C 1
ATOM 1508 O O . GLN A 1 195 ? -14.658 11.356 15.308 1.00 88.00 195 GLN A O 1
ATOM 1513 N N . ILE A 1 196 ? -14.327 9.181 14.880 1.00 86.44 196 ILE A N 1
ATOM 1514 C CA . ILE A 1 196 ? -12.979 9.354 14.310 1.00 86.44 196 ILE A CA 1
ATOM 1515 C C . ILE A 1 196 ? -13.013 10.277 13.091 1.00 86.44 196 ILE A C 1
ATOM 1517 O O . ILE A 1 196 ? -12.181 11.174 12.957 1.00 86.44 196 ILE A O 1
ATOM 1521 N N . SER A 1 197 ? -14.002 10.102 12.213 1.00 82.38 197 SER A N 1
ATOM 1522 C CA . SER A 1 197 ? -14.180 10.971 11.046 1.00 82.38 197 SER A CA 1
ATOM 1523 C C . SER A 1 197 ? -14.428 12.426 11.451 1.00 82.38 197 SER A C 1
ATOM 1525 O O . SER A 1 197 ? -13.898 13.344 10.826 1.00 82.38 197 SER A O 1
ATOM 1527 N N . LYS A 1 198 ? -15.217 12.655 12.507 1.00 86.50 198 LYS A N 1
ATOM 1528 C CA . LYS A 1 198 ? -15.485 13.989 13.054 1.00 86.50 198 LYS A CA 1
ATOM 1529 C C . LYS A 1 198 ? -14.239 14.591 13.706 1.00 86.50 198 LYS A C 1
ATOM 1531 O O . LYS A 1 198 ? -13.940 15.750 13.443 1.00 86.50 198 LYS A O 1
ATOM 1536 N N . GLU A 1 199 ? -13.504 13.811 14.499 1.00 85.31 199 GLU A N 1
ATOM 1537 C CA . GLU A 1 199 ? -12.247 14.224 15.137 1.00 85.31 199 GLU A CA 1
ATOM 1538 C C . GLU A 1 199 ? -11.204 14.632 14.084 1.00 85.31 199 GLU A C 1
ATOM 1540 O O . GLU A 1 199 ? -10.580 15.681 14.220 1.00 85.31 199 GLU A O 1
ATOM 1545 N N . ARG A 1 200 ? -11.076 13.882 12.982 1.00 76.75 200 ARG A N 1
ATOM 1546 C CA . ARG A 1 200 ? -10.183 14.246 11.868 1.00 76.75 200 ARG A CA 1
ATOM 1547 C C . ARG A 1 200 ? -10.595 15.531 11.163 1.00 76.75 200 ARG A C 1
ATOM 1549 O O . ARG A 1 200 ? -9.751 16.377 10.912 1.00 76.75 200 ARG A O 1
ATOM 1556 N N . ARG A 1 201 ? -11.888 15.711 10.881 1.00 78.69 201 ARG A N 1
ATOM 1557 C CA . ARG A 1 201 ? -12.386 16.961 10.280 1.00 78.69 201 ARG A CA 1
ATOM 1558 C C . ARG A 1 201 ? -12.146 18.166 11.189 1.00 78.69 201 ARG A C 1
ATOM 1560 O O . ARG A 1 201 ? -11.839 19.241 10.693 1.00 78.69 201 ARG A O 1
ATOM 1567 N N . ALA A 1 202 ? -12.287 17.987 12.503 1.00 78.56 202 ALA A N 1
ATOM 1568 C CA . ALA A 1 202 ? -12.067 19.043 13.488 1.00 78.56 202 ALA A CA 1
ATOM 1569 C C . ALA A 1 202 ? -10.583 19.401 13.667 1.00 78.56 202 ALA A C 1
ATOM 1571 O O . ALA A 1 202 ? -10.276 20.551 13.957 1.00 78.56 202 ALA A O 1
ATOM 1572 N N . ARG A 1 203 ? -9.670 18.441 13.469 1.00 70.88 203 ARG A N 1
ATOM 1573 C CA . ARG A 1 203 ? -8.213 18.662 13.504 1.00 70.88 203 ARG A CA 1
ATOM 1574 C C . ARG A 1 203 ? -7.653 19.339 12.248 1.00 70.88 203 ARG A C 1
ATOM 1576 O O . ARG A 1 203 ? -6.458 19.582 12.192 1.00 70.88 203 ARG A O 1
ATOM 1583 N N . GLY A 1 204 ? -8.512 19.690 11.293 1.00 52.09 204 GLY A N 1
ATOM 1584 C CA . GLY A 1 204 ? -8.108 20.239 10.007 1.00 52.09 204 GLY A CA 1
ATOM 1585 C C . GLY A 1 204 ? -7.930 19.116 8.996 1.00 52.09 204 GLY A C 1
ATOM 1586 O O . GLY A 1 204 ? -7.204 18.153 9.225 1.00 52.09 204 GLY A O 1
ATOM 1587 N N . GLY A 1 205 ? -8.639 19.222 7.874 1.00 46.56 205 GLY A N 1
ATOM 1588 C CA . GLY A 1 205 ? -8.309 18.449 6.688 1.00 46.56 205 GLY A CA 1
ATOM 1589 C C . GLY A 1 205 ? -6.953 18.906 6.172 1.00 46.56 205 GLY A C 1
ATOM 1590 O O . GLY A 1 205 ? -6.903 19.783 5.321 1.00 46.56 205 GLY A O 1
ATOM 1591 N N . ASP A 1 206 ? -5.884 18.331 6.704 1.00 39.62 206 ASP A N 1
ATOM 1592 C CA . ASP A 1 206 ? -4.554 18.434 6.130 1.00 39.62 206 ASP A CA 1
ATOM 1593 C C . ASP A 1 206 ? -4.388 17.300 5.118 1.00 39.62 206 ASP A C 1
ATOM 1595 O O . ASP A 1 206 ? -3.971 16.179 5.411 1.00 39.62 206 ASP A O 1
ATOM 1599 N N . GLY A 1 207 ? -4.893 17.561 3.918 1.00 41.50 207 GLY A N 1
ATOM 1600 C CA . GLY A 1 207 ? -4.283 16.991 2.739 1.00 41.50 207 GLY A CA 1
ATOM 1601 C C . GLY A 1 207 ? -3.222 17.981 2.293 1.00 41.50 207 GLY A C 1
ATOM 1602 O O . GLY A 1 207 ? -3.592 19.054 1.820 1.00 41.50 207 GLY A O 1
ATOM 1603 N N . THR A 1 208 ? -1.960 17.554 2.314 1.00 38.56 208 THR A N 1
ATOM 1604 C CA . THR A 1 208 ? -0.813 18.207 1.659 1.00 38.56 208 THR A CA 1
ATOM 1605 C C . THR A 1 208 ? -0.046 19.242 2.501 1.00 38.56 208 THR A C 1
ATOM 1607 O O . THR A 1 208 ? 0.064 20.398 2.104 1.00 38.56 208 THR A O 1
ATOM 1610 N N . GLU A 1 209 ? 0.648 18.810 3.555 1.00 30.16 209 GLU A N 1
ATOM 1611 C CA . GLU A 1 209 ? 1.990 19.349 3.824 1.00 30.16 209 GLU A CA 1
ATOM 1612 C C . GLU A 1 209 ? 2.965 18.717 2.815 1.00 30.16 209 GLU A C 1
ATOM 1614 O O . GLU A 1 209 ? 3.554 17.658 3.033 1.00 30.16 209 GLU A O 1
ATOM 1619 N N . MET A 1 210 ? 3.084 19.354 1.645 1.00 31.92 210 MET A N 1
ATOM 1620 C CA . MET A 1 210 ? 4.292 19.237 0.832 1.00 31.92 210 MET A CA 1
ATOM 1621 C C . MET A 1 210 ? 5.406 19.878 1.651 1.00 31.92 210 MET A C 1
ATOM 1623 O O . MET A 1 210 ? 5.438 21.097 1.805 1.00 31.92 210 MET A O 1
ATOM 1627 N N . ALA A 1 211 ? 6.286 19.050 2.204 1.00 32.06 211 ALA A N 1
ATOM 1628 C CA . ALA A 1 211 ? 7.572 19.509 2.688 1.00 32.06 211 ALA A CA 1
ATOM 1629 C C . ALA A 1 211 ? 8.348 20.073 1.487 1.00 32.06 211 ALA A C 1
ATOM 1631 O O . ALA A 1 211 ? 8.962 19.332 0.720 1.00 32.06 211 ALA A O 1
ATOM 1632 N N . GLU A 1 212 ? 8.267 21.388 1.294 1.00 33.53 212 GLU A N 1
ATOM 1633 C CA . GLU A 1 212 ? 9.303 22.142 0.602 1.00 33.53 212 GLU A CA 1
ATOM 1634 C C . GLU A 1 212 ? 10.534 22.114 1.513 1.00 33.53 212 GLU A C 1
ATOM 1636 O O . GLU A 1 212 ? 10.666 22.893 2.453 1.00 33.53 212 GLU A O 1
ATOM 1641 N N . ASP A 1 213 ? 11.398 21.128 1.280 1.00 31.91 213 ASP A N 1
ATOM 1642 C CA . ASP A 1 213 ? 12.745 21.077 1.840 1.00 31.91 213 ASP A CA 1
ATOM 1643 C C . ASP A 1 213 ? 13.614 22.069 1.046 1.00 31.91 213 ASP A C 1
ATOM 1645 O O . ASP A 1 213 ? 14.348 21.695 0.129 1.00 31.91 213 ASP A O 1
ATOM 1649 N N . GLU A 1 214 ? 13.473 23.367 1.337 1.00 34.12 214 GLU A N 1
ATOM 1650 C CA . GLU A 1 214 ? 14.494 24.359 0.988 1.00 34.12 214 GLU A CA 1
ATOM 1651 C C . GLU A 1 214 ? 15.670 24.190 1.958 1.00 34.12 214 GLU A C 1
ATOM 1653 O O . GLU A 1 214 ? 15.788 24.856 2.986 1.00 34.12 214 GLU A O 1
ATOM 1658 N N . GLY A 1 215 ? 16.537 23.235 1.618 1.00 33.78 215 GLY A N 1
ATOM 1659 C CA . GLY A 1 215 ? 17.849 23.061 2.218 1.00 33.78 215 GLY A CA 1
ATOM 1660 C C . GLY A 1 215 ? 18.752 24.252 1.903 1.00 33.78 215 GLY A C 1
ATOM 1661 O O . GLY A 1 215 ? 19.265 24.399 0.798 1.00 33.78 215 GLY A O 1
ATOM 1662 N N . GLU A 1 216 ? 18.925 25.072 2.928 1.00 33.31 216 GLU A N 1
ATOM 1663 C CA . GLU A 1 216 ? 19.920 26.116 3.142 1.00 33.31 216 GLU A CA 1
ATOM 1664 C C . GLU A 1 216 ? 21.325 25.714 2.625 1.00 33.31 216 GLU A C 1
ATOM 1666 O O . GLU A 1 216 ? 22.011 24.863 3.197 1.00 33.31 216 GLU A O 1
ATOM 1671 N N . GLU A 1 217 ? 21.779 26.346 1.534 1.00 34.97 217 GLU A N 1
ATOM 1672 C CA . GLU A 1 217 ? 23.187 26.353 1.119 1.00 34.97 217 GLU A CA 1
ATOM 1673 C C . GLU A 1 217 ? 23.993 27.201 2.117 1.00 34.97 217 GLU A C 1
ATOM 1675 O O . GLU A 1 217 ? 24.015 28.432 2.057 1.00 34.97 217 GLU A O 1
ATOM 1680 N N . ALA A 1 218 ? 24.690 26.529 3.033 1.00 34.44 218 ALA A N 1
ATOM 1681 C CA . ALA A 1 218 ? 25.779 27.107 3.806 1.00 34.44 218 ALA A CA 1
ATOM 1682 C C . ALA A 1 218 ? 27.114 26.442 3.422 1.00 34.44 218 ALA A C 1
ATOM 1684 O O . ALA A 1 218 ? 27.349 25.273 3.714 1.00 34.44 218 ALA A O 1
ATOM 1685 N N . MET A 1 219 ? 28.001 27.268 2.856 1.00 36.84 219 MET A N 1
ATOM 1686 C CA . MET A 1 219 ? 29.466 27.141 2.774 1.00 36.84 219 MET A CA 1
ATOM 1687 C C . MET A 1 219 ? 30.094 26.093 1.835 1.00 36.84 219 MET A C 1
ATOM 1689 O O . MET A 1 219 ? 30.299 24.940 2.211 1.00 36.84 219 MET A O 1
ATOM 1693 N N . ALA A 1 220 ? 30.623 26.586 0.706 1.00 33.81 220 ALA A N 1
ATOM 1694 C CA . ALA A 1 220 ? 32.074 26.673 0.461 1.00 33.81 220 ALA A CA 1
ATOM 1695 C C . ALA A 1 220 ? 32.392 27.770 -0.570 1.00 33.81 220 ALA A C 1
ATOM 1697 O O . ALA A 1 220 ? 31.730 27.791 -1.629 1.00 33.81 220 ALA A O 1
#

pLDDT: mean 73.09, std 21.32, range [29.31, 94.31]

Foldseek 3Di:
DVVVVVVVVVVVVVVVVLLLQLPDDDDDDDDDDDDDDPPLLVCALPDLVSLLVSLLSLLVCCVVPVPSSQVSLVVSLVNPRHDPVVVVQRPPDGSVPHDRDAADQQAWAWEFEAEPNHTQDIFTGGSVVPVPDDPVRVVVCCCPPRVVQLVVLCVVVVWAWDDWDWDDDHNHYIYIYTYTDPPDDPVSSNVSSVVVVVVCVVVPPPDDPPPPPPDDDDDD

Organism: Globodera pallida (NCBI:txid36090)

Radius of gyration: 23.37 Å; chains: 1; bounding box: 56×40×68 Å